Protein AF-A0A933KB23-F1 (afdb_monomer_lite)

Foldseek 3Di:
DVVVVVVVLVVVLVVLVVVLVVVVVCVVVVPDPDPPPQPPVQPLSVVLVVLVVQLVVLNVLLVVQCVVPSSPPVSNVVSVVSNVVSVVSNVVSVVVSLQSLQQQAKQKAFEWEFDDDPPDDTDTATDFFKKKWKWADDDPPPPDDIGTPDIDTAHRRRMDIDTRDGQHKMWMWIDDPQWDIDIDIDGRVDHDDHYYHYTFGFAKEKEFEFEFPDDDDDDPDDDPVVGPTATDWFWKKKKFADPPDPDPVDDDGDMDIDTADPRRMDMDTRHHDQWIWIWIDDPQWDIDIDIDGRNDSYHYDYHYTHGDDDDDPRQDPVNDDDPDPDPDDDDDDPPD

Sequence (336 aa):
MGTRIFGLVAVSVLLLVVAGSVLAQDAASFWGPYPSPVDDSNPWAGRLVDARQRLEASIRSYWRVYEANPWDYYALWGAYYEYVYAYRWYRWTLSEYLKANRARRAFTGRVMRRGPEIDLPPYERPVEGSTITLSTHVPPGQGRPVQLIGRRTTGADGRFACEGLAPDTYDYAVTWEGFAPINARISLAEPQPERTIYLEKMRVLEGVVKVPQMFGILPIDYTPDRYAPRPVANAKVTIGPSAVIAIYPPPQVWTKTVHTGPDGRFRFEAVPLTEVQLTVELPGYRQYAQIVRLERSVTVKDVVLTYDGPPIPIARPDGTAAPEVRPSAGLDDPFR

Structure (mmCIF, N/CA/C/O backbone):
data_AF-A0A933KB23-F1
#
_entry.id   AF-A0A933KB23-F1
#
loop_
_atom_site.group_PDB
_atom_site.id
_atom_site.type_symbol
_atom_site.label_atom_id
_atom_site.label_alt_id
_atom_site.label_comp_id
_atom_site.label_asym_id
_atom_site.label_entity_id
_atom_site.label_seq_id
_atom_site.pdbx_PDB_ins_code
_atom_site.Cartn_x
_atom_site.Cartn_y
_atom_site.Cartn_z
_atom_site.occupancy
_atom_site.B_iso_or_equiv
_atom_site.auth_seq_id
_atom_site.auth_comp_id
_atom_site.auth_asym_id
_atom_site.auth_atom_id
_atom_site.pdbx_PDB_model_num
ATOM 1 N N . MET A 1 1 ? 20.091 27.791 -69.390 1.00 51.88 1 MET A N 1
ATOM 2 C CA . MET A 1 1 ? 20.089 26.525 -68.614 1.00 51.88 1 MET A CA 1
ATOM 3 C C . MET A 1 1 ? 20.834 26.638 -67.275 1.00 51.88 1 MET A C 1
ATOM 5 O O . MET A 1 1 ? 20.355 26.064 -66.308 1.00 51.88 1 MET A O 1
ATOM 9 N N . GLY A 1 2 ? 21.918 27.425 -67.159 1.00 50.22 2 GLY A N 1
ATOM 10 C CA . GLY A 1 2 ? 22.703 27.553 -65.912 1.00 50.22 2 GLY A CA 1
ATOM 11 C C . GLY A 1 2 ? 21.999 28.197 -64.702 1.00 50.22 2 GLY A C 1
ATOM 12 O O . GLY A 1 2 ? 22.227 27.779 -63.574 1.00 50.22 2 GLY A O 1
ATOM 13 N N . THR A 1 3 ? 21.075 29.142 -64.900 1.00 52.22 3 THR A N 1
ATOM 14 C CA . THR A 1 3 ? 20.401 29.865 -63.798 1.00 52.22 3 THR A CA 1
ATOM 15 C C . THR A 1 3 ? 19.424 29.007 -62.987 1.00 52.22 3 THR A C 1
ATOM 17 O O . THR A 1 3 ? 19.226 29.256 -61.802 1.00 52.22 3 THR A O 1
ATOM 20 N N . ARG A 1 4 ? 18.835 27.962 -63.587 1.00 50.50 4 ARG A N 1
ATOM 21 C CA . ARG A 1 4 ? 17.928 27.039 -62.875 1.00 50.50 4 ARG A CA 1
ATOM 22 C C . ARG A 1 4 ? 18.673 26.030 -61.997 1.00 50.50 4 ARG A C 1
ATOM 24 O O . ARG A 1 4 ? 18.135 25.617 -60.978 1.00 50.50 4 ARG A O 1
ATOM 31 N N . ILE A 1 5 ? 19.906 25.672 -62.362 1.00 62.44 5 ILE A N 1
ATOM 32 C CA . ILE A 1 5 ? 20.740 24.739 -61.589 1.00 62.44 5 ILE A CA 1
ATOM 33 C C . ILE A 1 5 ? 21.269 25.432 -60.326 1.00 62.44 5 ILE A C 1
ATOM 35 O O . ILE A 1 5 ? 21.180 24.868 -59.240 1.00 62.44 5 ILE A O 1
ATOM 39 N N . PHE A 1 6 ? 21.707 26.692 -60.436 1.00 60.56 6 PHE A N 1
ATOM 40 C CA . PHE A 1 6 ? 22.147 27.484 -59.280 1.00 60.56 6 PHE A CA 1
ATOM 41 C C . PHE A 1 6 ? 21.043 27.689 -58.232 1.00 60.56 6 PHE A C 1
ATOM 43 O O . PHE A 1 6 ? 21.308 27.563 -57.039 1.00 60.56 6 PHE A O 1
ATOM 50 N N . GLY A 1 7 ? 19.798 27.936 -58.658 1.00 64.50 7 GLY A N 1
ATOM 51 C CA . GLY A 1 7 ? 18.667 28.077 -57.733 1.00 64.50 7 GLY A CA 1
ATOM 52 C C . GLY A 1 7 ? 18.363 26.795 -56.948 1.00 64.50 7 GLY A C 1
ATOM 53 O O . GLY A 1 7 ? 18.106 26.851 -55.750 1.00 64.50 7 GLY A O 1
ATOM 54 N N . LEU A 1 8 ? 18.453 25.630 -57.595 1.00 66.00 8 LEU A N 1
ATOM 55 C CA . LEU A 1 8 ? 18.202 24.328 -56.964 1.00 66.00 8 LEU A CA 1
ATOM 56 C C . LEU A 1 8 ? 19.290 23.947 -55.950 1.00 66.00 8 LEU A C 1
ATOM 58 O O . LEU A 1 8 ? 18.976 23.442 -54.870 1.00 66.00 8 LEU A O 1
ATOM 62 N N . VAL A 1 9 ? 20.555 24.239 -56.263 1.00 68.31 9 VAL A N 1
ATOM 63 C CA . VAL A 1 9 ? 21.679 24.021 -55.340 1.00 68.31 9 VAL A CA 1
ATOM 64 C C . VAL A 1 9 ? 21.572 24.958 -54.135 1.00 68.31 9 VAL A C 1
ATOM 66 O O . VAL A 1 9 ? 21.682 24.497 -53.003 1.00 68.31 9 VAL A O 1
ATOM 69 N N . ALA A 1 10 ? 21.262 26.240 -54.347 1.00 66.00 10 ALA A N 1
ATOM 70 C CA . ALA A 1 10 ? 21.110 27.210 -53.262 1.00 66.00 10 ALA A CA 1
ATOM 71 C C . ALA A 1 10 ? 19.964 26.851 -52.299 1.00 66.00 10 ALA A C 1
ATOM 73 O O . ALA A 1 10 ? 20.140 26.916 -51.085 1.00 66.00 10 ALA A O 1
ATOM 74 N N . VAL A 1 11 ? 18.814 26.407 -52.819 1.00 69.25 11 VAL A N 1
ATOM 75 C CA . VAL A 1 11 ? 17.685 25.947 -51.990 1.00 69.25 11 VAL A CA 1
ATOM 76 C C . VAL A 1 11 ? 18.040 24.671 -51.222 1.00 69.25 11 VAL A 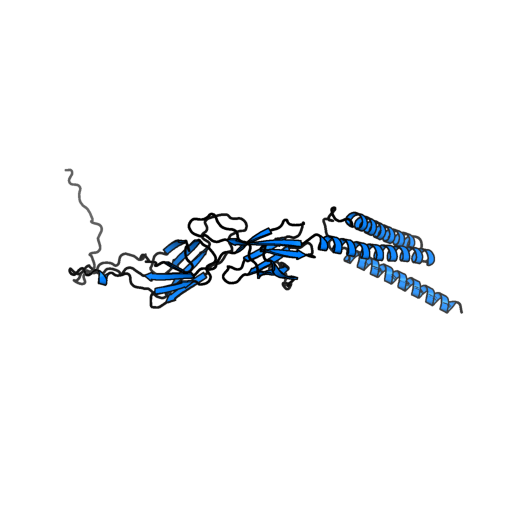C 1
ATOM 78 O O . VAL A 1 11 ? 17.678 24.540 -50.056 1.00 69.25 11 VAL A O 1
ATOM 81 N N . SER A 1 12 ? 18.792 23.752 -51.833 1.00 69.25 12 SER A N 1
ATOM 82 C CA . SER A 1 12 ? 19.225 22.511 -51.174 1.00 69.25 12 SER A CA 1
ATOM 83 C C . SER A 1 12 ? 20.219 22.776 -50.041 1.00 69.25 12 SER A C 1
ATOM 85 O O . SER A 1 12 ? 20.099 22.186 -48.969 1.00 69.25 12 SER A O 1
ATOM 87 N N . VAL A 1 13 ? 21.165 23.697 -50.248 1.00 66.19 13 VAL A N 1
ATOM 88 C CA . VAL A 1 13 ? 22.106 24.143 -49.209 1.00 66.19 13 VAL A CA 1
ATOM 89 C C . VAL A 1 13 ? 21.356 24.858 -48.088 1.00 66.19 13 VAL A C 1
ATOM 91 O O . VAL A 1 13 ? 21.568 24.542 -46.923 1.00 66.19 13 VAL A O 1
ATOM 94 N N . LEU A 1 14 ? 20.411 25.747 -48.411 1.00 70.00 14 LEU A N 1
ATOM 95 C CA . LEU A 1 14 ? 19.598 26.433 -47.405 1.00 70.00 14 LEU A CA 1
ATOM 96 C C . LEU A 1 14 ? 18.771 25.446 -46.565 1.00 70.00 14 LEU A C 1
ATOM 98 O O . LEU A 1 14 ? 18.727 25.573 -45.346 1.00 70.00 14 LEU A O 1
ATOM 102 N N . LEU A 1 15 ? 18.164 24.434 -47.191 1.00 71.00 15 LEU A N 1
ATOM 103 C CA . LEU A 1 15 ? 17.427 23.382 -46.484 1.00 71.00 15 LEU A CA 1
ATOM 104 C C . LEU A 1 15 ? 18.336 22.544 -45.578 1.00 71.00 15 LEU A C 1
ATOM 106 O O . LEU A 1 15 ? 17.922 22.201 -44.475 1.00 71.00 15 LEU A O 1
ATOM 110 N N . LEU A 1 16 ? 19.571 22.256 -45.999 1.00 65.56 16 LEU A N 1
ATOM 111 C CA . LEU A 1 16 ? 20.573 21.576 -45.170 1.00 65.56 16 LEU A CA 1
ATOM 112 C C . LEU A 1 16 ? 21.005 22.430 -43.974 1.00 65.56 16 LEU A C 1
ATOM 114 O O . LEU A 1 16 ? 21.099 21.914 -42.863 1.00 65.56 16 LEU A O 1
ATOM 118 N N . VAL A 1 17 ? 21.206 23.734 -44.171 1.00 67.50 17 VAL A N 1
ATOM 119 C CA . VAL A 1 17 ? 21.557 24.670 -43.092 1.00 67.50 17 VAL A CA 1
ATOM 120 C C . VAL A 1 17 ? 20.410 24.808 -42.096 1.00 67.50 17 VAL A C 1
ATOM 122 O O . VAL A 1 17 ? 20.635 24.725 -40.889 1.00 67.50 17 VAL A O 1
ATOM 125 N N . VAL A 1 18 ? 19.173 24.956 -42.574 1.00 68.44 18 VAL A N 1
ATOM 126 C CA . VAL A 1 18 ? 17.984 25.023 -41.713 1.00 68.44 18 VAL A CA 1
ATOM 127 C C . VAL A 1 18 ? 17.784 23.698 -40.977 1.00 68.44 18 VAL A C 1
ATOM 129 O O . VAL A 1 18 ? 17.587 23.712 -39.765 1.00 68.44 18 VAL A O 1
ATOM 132 N N . ALA A 1 19 ? 17.920 22.554 -41.654 1.00 68.00 19 ALA A N 1
ATOM 133 C CA . ALA A 1 19 ? 17.841 21.242 -41.016 1.00 68.00 19 ALA A CA 1
ATOM 134 C C . ALA A 1 19 ? 18.933 21.061 -39.952 1.00 68.00 19 ALA A C 1
ATOM 136 O O . ALA A 1 19 ? 18.630 20.627 -38.846 1.00 68.00 19 ALA A O 1
ATOM 137 N N . GLY A 1 20 ? 20.178 21.448 -40.240 1.00 62.47 20 GLY A N 1
ATOM 138 C CA . GLY A 1 20 ? 21.278 21.411 -39.274 1.00 62.47 20 GLY A CA 1
ATOM 139 C C . GLY A 1 20 ? 21.046 22.330 -38.071 1.00 62.47 20 GLY A C 1
ATOM 140 O O . GLY A 1 20 ? 21.315 21.937 -36.939 1.00 62.47 20 GLY A O 1
ATOM 141 N N . SER A 1 21 ? 20.477 23.517 -38.294 1.00 62.16 21 SER A N 1
ATOM 142 C CA . SER A 1 21 ? 20.164 24.494 -37.240 1.00 62.16 21 SER A CA 1
ATOM 143 C C . SER A 1 21 ? 19.028 24.017 -36.331 1.00 62.16 21 SER A C 1
ATOM 145 O O . SER A 1 21 ? 19.134 24.114 -35.110 1.00 62.16 21 SER A O 1
ATOM 147 N N . VAL A 1 22 ? 17.970 23.447 -36.916 1.00 61.62 22 VAL A N 1
ATOM 148 C CA . VAL A 1 22 ? 16.851 22.843 -36.177 1.00 61.62 22 VAL A CA 1
ATOM 149 C C . VAL A 1 22 ? 17.332 21.625 -35.394 1.00 61.62 22 VAL A C 1
ATOM 151 O O . VAL A 1 22 ? 17.024 21.511 -34.216 1.00 61.62 22 VAL A O 1
ATOM 154 N N . LEU A 1 23 ? 18.171 20.771 -35.986 1.00 61.78 23 LEU A N 1
ATOM 155 C CA . LEU A 1 23 ? 18.762 19.617 -35.301 1.00 61.78 23 LEU A CA 1
ATOM 156 C C . LEU A 1 23 ? 19.721 20.018 -34.170 1.00 61.78 23 LEU A C 1
ATOM 158 O O . LEU A 1 23 ? 19.829 19.292 -33.185 1.00 61.78 23 LEU A O 1
ATOM 162 N N . ALA A 1 24 ? 20.405 21.160 -34.278 1.00 55.69 24 ALA A N 1
ATOM 163 C CA . ALA A 1 24 ? 21.278 21.683 -33.227 1.00 55.69 24 ALA A CA 1
ATOM 164 C C . ALA A 1 24 ? 20.492 22.317 -32.064 1.00 55.69 24 ALA A C 1
ATOM 166 O O . ALA A 1 24 ? 20.846 22.113 -30.902 1.00 55.69 24 ALA A O 1
ATOM 167 N N . GLN A 1 25 ? 19.410 23.046 -32.359 1.00 57.59 25 GLN A N 1
ATOM 168 C CA . GLN A 1 25 ? 18.489 23.567 -31.340 1.00 57.59 25 GLN A CA 1
ATOM 169 C C . GLN A 1 25 ? 17.700 22.441 -30.657 1.00 57.59 25 GLN A C 1
ATOM 171 O O . GLN A 1 25 ? 17.541 22.456 -29.431 1.00 57.59 25 GLN A O 1
ATOM 176 N N . ASP A 1 26 ? 17.293 21.423 -31.418 1.00 55.03 26 ASP A N 1
ATOM 177 C CA . ASP A 1 26 ? 16.753 20.187 -30.862 1.00 55.03 26 ASP A CA 1
ATOM 178 C C . ASP A 1 26 ? 17.813 19.503 -30.009 1.00 55.03 26 ASP A C 1
ATOM 180 O O . ASP A 1 26 ? 17.528 19.210 -28.865 1.00 55.03 26 ASP A O 1
ATOM 184 N N . ALA A 1 27 ? 19.061 19.335 -30.459 1.00 54.12 27 ALA A N 1
ATOM 185 C CA . ALA A 1 27 ? 20.102 18.717 -29.635 1.00 54.12 27 ALA A CA 1
ATOM 186 C C . ALA A 1 27 ? 20.277 19.426 -28.279 1.00 54.12 27 ALA A C 1
ATOM 188 O O . ALA A 1 27 ? 20.343 18.745 -27.262 1.00 54.12 27 ALA A O 1
ATOM 189 N N . ALA A 1 28 ? 20.280 20.765 -28.243 1.00 50.28 28 ALA A N 1
ATOM 190 C CA . ALA A 1 28 ? 20.390 21.554 -27.011 1.00 50.28 28 ALA A CA 1
ATOM 191 C C . ALA A 1 28 ? 19.205 21.358 -26.041 1.00 50.28 28 ALA A C 1
ATOM 193 O O . ALA A 1 28 ? 19.407 21.314 -24.828 1.00 50.28 28 ALA A O 1
ATOM 194 N N . SER A 1 29 ? 17.986 21.204 -26.563 1.00 52.66 29 SER A N 1
ATOM 195 C CA . SER A 1 29 ? 16.766 20.957 -25.777 1.00 52.66 29 SER A CA 1
ATOM 196 C C . SER A 1 29 ? 16.511 19.466 -25.486 1.00 52.66 29 SER A C 1
ATOM 198 O O . SER A 1 29 ? 15.831 19.127 -24.517 1.00 52.66 29 SER A O 1
ATOM 200 N N . PHE A 1 30 ? 17.109 18.568 -26.272 1.00 48.09 30 PHE A N 1
ATOM 201 C CA . PHE A 1 30 ? 17.036 17.109 -26.155 1.00 48.09 30 PHE A CA 1
ATOM 202 C C . PHE A 1 30 ? 17.965 16.557 -25.066 1.00 48.09 30 PHE A C 1
ATOM 204 O O . PHE A 1 30 ? 17.759 15.432 -24.609 1.00 48.09 30 PHE A O 1
ATOM 211 N N . TRP A 1 31 ? 18.921 17.355 -24.569 1.00 50.69 31 TRP A N 1
ATOM 212 C CA . TRP A 1 31 ? 19.626 17.110 -23.301 1.00 50.69 31 TRP A CA 1
ATOM 213 C C . TRP A 1 31 ? 18.710 17.311 -22.079 1.00 50.69 31 TRP A C 1
ATOM 215 O O . TRP A 1 31 ? 19.124 17.876 -21.065 1.00 50.69 31 TRP A O 1
ATOM 225 N N . GLY A 1 32 ? 17.464 16.828 -22.140 1.00 51.59 32 GLY A N 1
ATOM 226 C CA . GLY A 1 32 ? 16.682 16.579 -20.933 1.00 51.59 32 GLY A CA 1
ATOM 227 C C . GLY A 1 32 ? 17.524 15.765 -19.941 1.00 51.59 32 GLY A C 1
ATOM 228 O O . GLY A 1 32 ? 18.438 15.048 -20.369 1.00 51.59 32 GLY A O 1
ATOM 229 N N . PRO A 1 33 ? 17.276 15.901 -18.626 1.00 48.28 33 PRO A N 1
ATOM 230 C CA . PRO A 1 33 ? 18.146 15.339 -17.606 1.00 48.28 33 PRO A CA 1
ATOM 231 C C . PRO A 1 33 ? 18.406 13.867 -17.915 1.00 48.28 33 PRO A C 1
ATOM 233 O O . PRO A 1 33 ? 17.487 13.051 -17.997 1.00 48.28 33 PRO A O 1
ATOM 236 N N . TYR A 1 34 ? 19.683 13.577 -18.158 1.00 55.47 34 TYR A N 1
ATOM 237 C CA . TYR A 1 34 ? 20.225 12.240 -18.322 1.00 55.47 34 TYR A CA 1
ATOM 238 C C . TYR A 1 34 ? 19.620 11.332 -17.240 1.00 55.47 34 TYR A C 1
ATOM 240 O O . TYR A 1 34 ? 19.455 11.804 -16.109 1.00 55.47 34 TYR A O 1
ATOM 248 N N . PRO A 1 35 ? 19.320 10.048 -17.512 1.00 54.00 35 PRO A N 1
ATOM 249 C CA . PRO A 1 35 ? 19.158 9.081 -16.438 1.00 54.00 35 PRO A CA 1
ATOM 250 C C . PRO A 1 35 ? 20.527 8.946 -15.761 1.00 54.00 35 PRO A C 1
ATOM 252 O O . PRO A 1 35 ? 21.353 8.116 -16.124 1.00 54.00 35 PRO A O 1
ATOM 255 N N . SER A 1 36 ? 20.805 9.881 -14.863 1.00 47.31 36 SER A N 1
ATOM 256 C CA . SER A 1 36 ? 21.959 9.902 -13.995 1.00 47.31 36 SER A CA 1
ATOM 257 C C . SER A 1 36 ? 21.513 9.308 -12.664 1.00 47.31 36 SER A C 1
ATOM 259 O O . SER A 1 36 ? 20.516 9.789 -12.113 1.00 47.31 36 SER A O 1
ATOM 261 N N . PRO A 1 37 ? 22.218 8.295 -12.141 1.00 56.41 37 PRO A N 1
ATOM 262 C CA . PRO A 1 37 ? 23.393 7.639 -12.723 1.00 56.41 37 PRO A CA 1
ATOM 263 C C . PRO A 1 37 ? 23.048 6.581 -13.794 1.00 56.41 37 PRO A C 1
ATOM 265 O O . PRO A 1 37 ? 21.975 5.975 -13.772 1.00 56.41 37 PRO A O 1
ATOM 268 N N . VAL A 1 38 ? 23.985 6.344 -14.725 1.00 66.38 38 VAL A N 1
ATOM 269 C CA . VAL A 1 38 ? 23.957 5.156 -15.597 1.00 66.38 38 VAL A CA 1
ATOM 270 C C . VAL A 1 38 ? 24.189 3.938 -14.716 1.00 66.38 38 VAL A C 1
ATOM 272 O O . VAL A 1 38 ? 25.100 3.919 -13.897 1.00 66.38 38 VAL A O 1
ATOM 275 N N . ASP A 1 39 ? 23.329 2.941 -14.866 1.00 69.75 39 ASP A N 1
ATOM 276 C CA . ASP A 1 39 ? 23.424 1.689 -14.131 1.00 69.75 39 ASP A CA 1
ATOM 277 C C . ASP A 1 39 ? 24.533 0.840 -14.766 1.00 69.75 39 ASP A C 1
ATOM 279 O O . ASP A 1 39 ? 24.302 0.180 -15.782 1.00 69.75 39 ASP A O 1
ATOM 283 N N . ASP A 1 40 ? 25.741 0.883 -14.195 1.00 74.06 40 ASP A N 1
ATOM 284 C CA . ASP A 1 40 ? 26.924 0.166 -14.703 1.00 74.06 40 ASP A CA 1
ATOM 285 C C . ASP A 1 40 ? 26.732 -1.357 -14.743 1.00 74.06 40 ASP A C 1
ATOM 287 O O . ASP A 1 40 ? 27.435 -2.060 -15.470 1.00 74.06 40 ASP A O 1
ATOM 291 N N . SER A 1 41 ? 25.740 -1.889 -14.019 1.00 71.81 41 SER A N 1
ATOM 292 C CA . SER A 1 41 ? 25.388 -3.305 -14.111 1.00 71.81 41 SER A CA 1
ATOM 293 C C . SER A 1 41 ? 24.735 -3.655 -15.455 1.00 71.81 41 SER A C 1
ATOM 295 O O . SER A 1 41 ? 24.714 -4.830 -15.844 1.00 71.81 41 SER A O 1
ATOM 297 N N . ASN A 1 42 ? 24.165 -2.679 -16.174 1.00 73.94 42 ASN A N 1
ATOM 298 C CA . ASN A 1 42 ? 23.464 -2.892 -17.435 1.00 73.94 42 ASN A CA 1
ATOM 299 C C . ASN A 1 42 ? 24.457 -3.212 -18.571 1.00 73.94 42 ASN A C 1
ATOM 301 O O . ASN A 1 42 ? 25.343 -2.407 -18.853 1.00 73.94 42 ASN A O 1
ATOM 305 N N . PRO A 1 43 ? 24.291 -4.326 -19.313 1.00 81.38 43 PRO A N 1
ATOM 306 C CA . PRO A 1 43 ? 25.200 -4.712 -20.397 1.00 81.38 43 PRO A CA 1
ATOM 307 C C . PRO A 1 43 ? 25.242 -3.692 -21.546 1.00 81.38 43 PRO A C 1
ATOM 309 O O . PRO A 1 43 ? 26.158 -3.715 -22.368 1.00 81.38 43 PRO A O 1
ATOM 312 N N . TRP A 1 44 ? 24.262 -2.789 -21.615 1.00 84.69 44 TRP A N 1
ATOM 313 C CA . TRP A 1 44 ? 24.202 -1.698 -22.580 1.00 84.69 44 TRP A CA 1
ATOM 314 C C . TRP A 1 44 ? 24.812 -0.391 -22.073 1.00 84.69 44 TRP A C 1
ATOM 316 O O . TRP A 1 44 ? 24.956 0.519 -22.883 1.00 84.69 44 TRP A O 1
ATOM 326 N N . ALA A 1 45 ? 25.192 -0.276 -20.795 1.00 82.50 45 ALA A N 1
ATOM 327 C CA . ALA A 1 45 ? 25.750 0.952 -20.223 1.00 82.50 45 ALA A CA 1
ATOM 328 C C . ALA A 1 45 ? 26.972 1.442 -21.016 1.00 82.50 45 ALA A C 1
ATOM 330 O O . ALA A 1 45 ? 26.965 2.554 -21.543 1.00 82.50 45 ALA A O 1
ATOM 331 N N . GLY A 1 46 ? 27.967 0.571 -21.220 1.00 85.31 46 GLY A N 1
ATOM 332 C CA . GLY A 1 46 ? 29.157 0.902 -22.012 1.00 85.31 46 GLY A CA 1
ATOM 333 C C . GLY A 1 46 ? 28.839 1.242 -23.474 1.00 85.31 46 GLY A C 1
ATOM 334 O O . GLY A 1 46 ? 29.396 2.189 -24.025 1.00 85.31 46 GLY A O 1
ATOM 335 N N . ARG A 1 47 ? 27.884 0.532 -24.094 1.00 88.50 47 ARG A N 1
ATOM 336 C CA . ARG A 1 47 ? 27.444 0.818 -25.473 1.00 88.50 47 ARG A CA 1
ATOM 337 C C . ARG A 1 47 ? 26.727 2.159 -25.582 1.00 88.50 47 ARG A C 1
ATOM 339 O O . ARG A 1 47 ? 26.890 2.842 -26.584 1.00 88.50 47 ARG A O 1
ATOM 346 N N . LEU A 1 48 ? 25.943 2.539 -24.575 1.00 85.75 48 LEU A N 1
ATOM 347 C CA . LEU A 1 48 ? 25.251 3.824 -24.537 1.00 85.75 48 LEU A CA 1
ATOM 348 C C . LEU A 1 48 ? 26.250 4.979 -24.415 1.00 85.75 48 LEU A C 1
ATOM 350 O O . LEU A 1 48 ? 26.087 5.993 -25.094 1.00 85.75 48 LEU A O 1
ATOM 354 N N . VAL A 1 49 ? 27.300 4.804 -23.605 1.00 87.38 49 VAL A N 1
ATOM 355 C CA . VAL A 1 49 ? 28.403 5.768 -23.496 1.00 87.38 49 VAL A CA 1
ATOM 356 C C . VAL A 1 49 ? 29.160 5.893 -24.824 1.00 87.38 49 VAL A C 1
ATOM 358 O O . VAL A 1 49 ? 29.338 7.016 -25.290 1.00 87.38 49 VAL A O 1
ATOM 361 N N . ASP A 1 50 ? 29.527 4.785 -25.483 1.00 89.12 50 ASP A N 1
ATOM 362 C CA . ASP A 1 50 ? 30.172 4.816 -26.814 1.00 89.12 50 ASP A CA 1
ATOM 363 C C . ASP A 1 50 ? 29.257 5.482 -27.859 1.00 89.12 50 ASP A C 1
ATOM 365 O O . ASP A 1 50 ? 29.656 6.423 -28.543 1.00 89.12 50 ASP A O 1
ATOM 369 N N . ALA A 1 51 ? 27.982 5.088 -27.928 1.00 87.75 51 ALA A N 1
ATOM 370 C CA . ALA A 1 51 ? 27.016 5.677 -28.855 1.00 87.75 51 ALA A CA 1
ATOM 371 C C . ALA A 1 51 ? 26.849 7.186 -28.670 1.00 87.75 51 ALA A C 1
ATOM 373 O O . ALA A 1 51 ? 26.768 7.927 -29.653 1.00 87.75 51 ALA A O 1
ATOM 374 N N . ARG A 1 52 ? 26.866 7.652 -27.421 1.00 85.56 52 ARG A N 1
ATOM 375 C CA . ARG A 1 52 ? 26.875 9.077 -27.104 1.00 85.56 52 ARG A CA 1
ATOM 376 C C . ARG A 1 52 ? 28.160 9.752 -27.578 1.00 85.56 52 ARG A C 1
ATOM 378 O O . ARG A 1 52 ? 28.078 10.769 -28.258 1.00 85.56 52 ARG A O 1
ATOM 385 N N . GLN A 1 53 ? 29.326 9.200 -27.248 1.00 89.44 53 GLN A N 1
ATOM 386 C CA . GLN A 1 53 ? 30.614 9.772 -27.654 1.00 89.44 53 GLN A CA 1
ATOM 387 C C . GLN A 1 53 ? 30.730 9.875 -29.179 1.00 89.44 53 GLN A C 1
ATOM 389 O O . GLN A 1 53 ? 31.210 10.888 -29.690 1.00 89.44 53 GLN A O 1
ATOM 394 N N . ARG A 1 54 ? 30.225 8.881 -29.920 1.00 89.38 54 ARG A N 1
ATOM 395 C CA . ARG A 1 54 ? 30.170 8.924 -31.389 1.00 89.38 54 ARG A CA 1
ATOM 396 C C . ARG A 1 54 ? 29.210 9.978 -31.915 1.00 89.38 54 ARG A C 1
ATOM 398 O O . ARG A 1 54 ? 29.558 10.682 -32.860 1.00 89.38 54 ARG A O 1
ATOM 405 N N . LEU A 1 55 ? 28.037 10.127 -31.301 1.00 86.81 55 LEU A N 1
ATOM 406 C CA . LEU A 1 55 ? 27.113 11.202 -31.652 1.00 86.81 55 LEU A CA 1
ATOM 407 C C . LEU A 1 55 ? 27.762 12.574 -31.415 1.00 86.81 55 LEU A C 1
ATOM 409 O O . LEU A 1 55 ? 27.816 13.383 -32.336 1.00 86.81 55 LEU A O 1
ATOM 413 N N . GLU A 1 56 ? 28.354 12.812 -30.245 1.00 85.88 56 GLU A N 1
ATOM 414 C CA . GLU A 1 56 ? 29.075 14.057 -29.941 1.00 85.88 56 GLU A CA 1
ATOM 415 C C . GLU A 1 56 ? 30.260 14.306 -30.895 1.00 85.88 56 GLU A C 1
ATOM 417 O O . GLU A 1 56 ? 30.502 15.439 -31.321 1.00 85.88 56 GLU A O 1
ATOM 422 N N . ALA A 1 57 ? 31.008 13.262 -31.265 1.00 87.94 57 ALA A N 1
ATOM 423 C CA . ALA A 1 57 ? 32.092 13.355 -32.242 1.00 87.94 57 ALA A CA 1
ATOM 424 C C . ALA A 1 57 ? 31.580 13.716 -33.646 1.00 87.94 57 ALA A C 1
ATOM 426 O O . ALA A 1 57 ? 32.156 14.600 -34.280 1.00 87.94 57 ALA A O 1
ATOM 427 N N . SER A 1 58 ? 30.482 13.100 -34.100 1.00 87.12 58 SER A N 1
ATOM 428 C CA . SER A 1 58 ? 29.859 13.388 -35.401 1.00 87.12 58 SER A CA 1
ATOM 429 C C . SER A 1 58 ? 29.322 14.819 -35.483 1.00 87.12 58 SER A C 1
ATOM 431 O O . SER A 1 58 ? 29.571 15.506 -36.469 1.00 87.12 58 SER A O 1
ATOM 433 N N . ILE A 1 59 ? 28.697 15.323 -34.410 1.00 82.12 59 ILE A N 1
ATOM 434 C CA . ILE A 1 59 ? 28.227 16.715 -34.319 1.00 82.12 59 ILE A CA 1
ATOM 435 C C . ILE A 1 59 ? 29.411 17.682 -34.441 1.00 82.12 59 ILE A C 1
ATOM 437 O O . ILE A 1 59 ? 29.369 18.622 -35.232 1.00 82.12 59 ILE A O 1
ATOM 441 N N . ARG A 1 60 ? 30.504 17.435 -33.704 1.00 86.50 60 ARG A N 1
ATOM 442 C CA . ARG A 1 60 ? 31.733 18.245 -33.802 1.00 86.50 60 ARG A CA 1
ATOM 443 C C . ARG A 1 60 ? 32.423 18.129 -35.161 1.00 86.50 60 ARG A C 1
ATOM 445 O O . ARG A 1 60 ? 33.101 19.064 -35.575 1.00 86.50 60 ARG A O 1
ATOM 452 N N . SER A 1 61 ? 32.328 16.979 -35.824 1.00 86.94 61 SER A N 1
ATOM 453 C CA . SER A 1 61 ? 32.842 16.781 -37.185 1.00 86.94 61 SER A CA 1
ATOM 454 C C . SER A 1 61 ? 32.054 17.632 -38.182 1.00 86.94 61 SER A C 1
ATOM 456 O O . SER A 1 61 ? 32.641 18.437 -38.899 1.00 86.94 61 SER A O 1
ATOM 458 N N . TYR A 1 62 ? 30.722 17.547 -38.131 1.00 84.12 62 TYR A N 1
ATOM 459 C CA . TYR A 1 62 ? 29.813 18.334 -38.960 1.00 84.12 62 TYR A CA 1
ATOM 460 C C . TYR A 1 62 ? 30.057 19.840 -38.829 1.00 84.12 62 TYR A C 1
ATOM 462 O O . TYR A 1 62 ? 30.248 20.517 -39.838 1.00 84.12 62 TYR A O 1
ATOM 470 N N . TRP A 1 63 ? 30.139 20.356 -37.598 1.00 83.56 63 TRP A N 1
ATOM 471 C CA . TRP A 1 63 ? 30.407 21.778 -37.373 1.00 83.56 63 TRP A CA 1
ATOM 472 C C . TRP A 1 63 ? 31.771 22.221 -37.897 1.00 83.56 63 TRP A C 1
ATOM 474 O O . TRP A 1 63 ? 31.852 23.267 -38.528 1.00 83.56 63 TRP A O 1
ATOM 484 N N . ARG A 1 64 ? 32.825 21.410 -37.733 1.00 89.44 64 ARG A N 1
ATOM 485 C CA . ARG A 1 64 ? 34.148 21.735 -38.291 1.00 89.44 64 ARG A CA 1
ATOM 486 C C . ARG A 1 64 ? 34.135 21.822 -39.814 1.00 89.44 64 ARG A C 1
ATOM 488 O O . ARG A 1 64 ? 34.764 22.716 -40.367 1.00 89.44 64 ARG A O 1
ATOM 495 N N . VAL A 1 65 ? 33.429 20.915 -40.490 1.00 86.69 65 VAL A N 1
ATOM 496 C CA . VAL A 1 65 ? 33.278 20.968 -41.954 1.00 86.69 65 VAL A CA 1
ATOM 497 C C . VAL A 1 65 ? 32.504 22.219 -42.368 1.00 86.69 65 VAL A C 1
ATOM 499 O O . VAL A 1 65 ? 32.921 22.924 -43.284 1.00 86.69 65 VAL A O 1
ATOM 502 N N . TYR A 1 66 ? 31.423 22.528 -41.651 1.00 81.88 66 TYR A N 1
ATOM 503 C CA . TYR A 1 66 ? 30.609 23.713 -41.896 1.00 81.88 66 TYR A CA 1
ATOM 504 C C . TYR A 1 66 ? 31.378 25.025 -41.705 1.00 81.88 66 TYR A C 1
ATOM 506 O O . TYR A 1 66 ? 31.286 25.913 -42.547 1.00 81.88 66 TYR A O 1
ATOM 514 N N . GLU A 1 67 ? 32.165 25.138 -40.636 1.00 87.88 67 GLU A N 1
ATOM 515 C CA . GLU A 1 67 ? 32.998 26.312 -40.360 1.00 87.88 67 GLU A CA 1
ATOM 516 C C . GLU A 1 67 ? 34.150 26.454 -41.360 1.00 87.88 67 GLU A C 1
ATOM 518 O O . GLU A 1 67 ? 34.469 27.568 -41.772 1.00 87.88 67 GLU A O 1
ATOM 523 N N . ALA A 1 68 ? 34.767 25.339 -41.769 1.00 92.75 68 ALA A N 1
ATOM 524 C CA . ALA A 1 68 ? 35.882 25.354 -42.710 1.00 92.75 68 ALA A CA 1
ATOM 525 C C . ALA A 1 68 ? 35.440 25.739 -44.127 1.00 92.75 68 ALA A C 1
ATOM 527 O O . ALA A 1 68 ? 36.120 26.522 -44.793 1.00 92.75 68 ALA A O 1
ATOM 528 N N . ASN A 1 69 ? 34.324 25.182 -44.605 1.00 90.38 69 ASN A N 1
ATOM 529 C CA . ASN A 1 69 ? 33.772 25.525 -45.908 1.00 90.38 69 ASN A CA 1
ATOM 530 C C . ASN A 1 69 ? 32.263 25.217 -45.986 1.00 90.38 69 ASN A C 1
ATOM 532 O O . ASN A 1 69 ? 31.880 24.098 -46.339 1.00 90.38 69 ASN A O 1
ATOM 536 N N . PRO A 1 70 ? 31.385 26.211 -45.759 1.00 83.38 70 PRO A N 1
ATOM 537 C CA . PRO A 1 70 ? 29.937 25.999 -45.786 1.00 83.38 70 PRO A CA 1
ATOM 538 C C . PRO A 1 70 ? 29.389 25.717 -47.195 1.00 83.38 70 PRO A C 1
ATOM 540 O O . PRO A 1 70 ? 28.216 25.378 -47.346 1.00 83.38 70 PRO A O 1
ATOM 543 N N . TRP A 1 71 ? 30.216 25.859 -48.235 1.00 85.25 71 TRP A N 1
ATOM 544 C CA . TRP A 1 71 ? 29.834 25.632 -49.628 1.00 85.25 71 TRP A CA 1
ATOM 545 C C . TRP A 1 71 ? 30.316 24.286 -50.177 1.00 85.25 71 TRP A C 1
ATO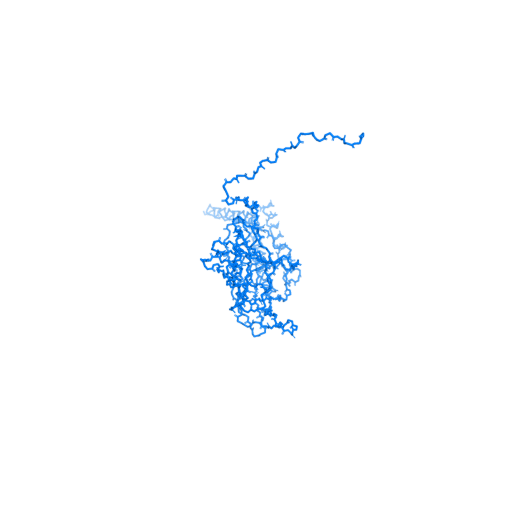M 547 O O . TRP A 1 71 ? 29.916 23.914 -51.282 1.00 85.25 71 TRP A O 1
ATOM 557 N N . ASP A 1 72 ? 31.139 23.537 -49.432 1.00 87.31 72 ASP A N 1
ATOM 558 C CA . ASP A 1 72 ? 31.527 22.180 -49.821 1.00 87.31 72 ASP A CA 1
ATOM 559 C C . ASP A 1 72 ? 30.375 21.212 -49.543 1.00 87.31 72 ASP A C 1
ATOM 561 O O . ASP A 1 72 ? 30.280 20.562 -48.498 1.00 87.31 72 ASP A O 1
ATOM 565 N N . TYR A 1 73 ? 29.463 21.153 -50.512 1.00 80.56 73 TYR A N 1
ATOM 566 C CA . TYR A 1 73 ? 28.270 20.325 -50.446 1.00 80.56 73 TYR A CA 1
ATOM 567 C C . TYR A 1 73 ? 28.601 18.862 -50.142 1.00 80.56 73 TYR A C 1
ATOM 569 O O . TYR A 1 73 ? 27.934 18.253 -49.312 1.00 80.56 73 TYR A O 1
ATOM 577 N N . TYR A 1 74 ? 29.632 18.295 -50.775 1.00 84.81 74 TYR A N 1
ATOM 578 C CA . TYR A 1 74 ? 29.964 16.882 -50.600 1.00 84.81 74 TYR A CA 1
ATOM 579 C C . TYR A 1 74 ? 30.522 16.601 -49.206 1.00 84.81 74 TYR A C 1
ATOM 581 O O . TYR A 1 74 ? 30.122 15.613 -48.585 1.00 84.81 74 TYR A O 1
ATOM 589 N N . ALA A 1 75 ? 31.381 17.481 -48.686 1.00 83.12 75 ALA A N 1
ATOM 590 C CA . ALA A 1 75 ? 31.898 17.345 -47.329 1.00 83.12 75 ALA A CA 1
ATOM 591 C C . ALA A 1 75 ? 30.781 17.490 -46.281 1.00 83.12 75 ALA A C 1
ATOM 593 O O . ALA A 1 75 ? 30.675 16.667 -45.368 1.00 83.12 75 ALA A O 1
ATOM 594 N N . LEU A 1 76 ? 29.904 18.489 -46.437 1.00 78.62 76 LEU A N 1
ATOM 595 C CA . LEU A 1 76 ? 28.760 18.701 -45.544 1.00 78.62 76 LEU A CA 1
ATOM 596 C C . LEU A 1 76 ? 27.784 17.529 -45.563 1.00 78.62 76 LEU A C 1
ATOM 598 O O . LEU A 1 76 ? 27.311 17.092 -44.515 1.00 78.62 76 LEU A O 1
ATOM 602 N N . TRP A 1 77 ? 27.493 17.005 -46.750 1.00 81.81 77 TRP A N 1
ATOM 603 C CA . TRP A 1 77 ? 26.581 15.883 -46.917 1.00 81.81 77 TRP A CA 1
ATOM 604 C C . TRP A 1 77 ? 27.158 14.598 -46.312 1.00 81.81 77 TRP A C 1
ATOM 606 O O . TRP A 1 77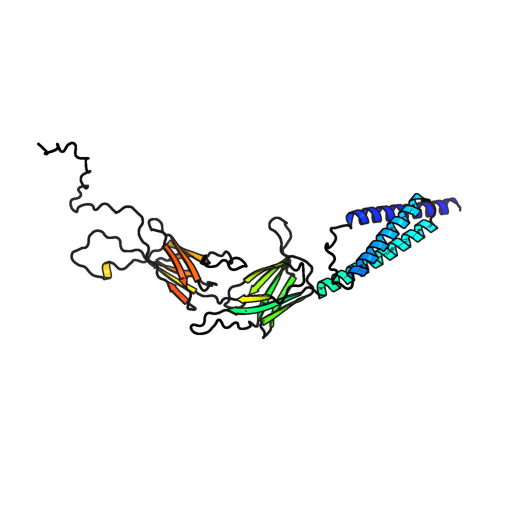 ? 26.446 13.877 -45.614 1.00 81.81 77 TRP A O 1
ATOM 616 N N . GLY A 1 78 ? 28.462 14.351 -46.484 1.00 86.38 78 GLY A N 1
ATOM 617 C CA . GLY A 1 78 ? 29.168 13.251 -45.820 1.00 86.38 78 GLY A CA 1
ATOM 618 C C . GLY A 1 78 ? 29.083 13.338 -44.294 1.00 86.38 78 GLY A C 1
ATOM 619 O O . GLY A 1 78 ? 28.643 12.387 -43.644 1.00 86.38 78 GLY A O 1
ATOM 620 N N . ALA A 1 79 ? 29.406 14.501 -43.721 1.00 81.12 79 ALA A N 1
ATOM 621 C CA . ALA A 1 79 ? 29.332 14.712 -42.276 1.00 81.12 79 ALA A CA 1
ATOM 622 C C . ALA A 1 79 ? 27.890 14.631 -41.735 1.00 81.12 79 ALA A C 1
ATOM 624 O O . ALA A 1 79 ? 27.658 14.131 -40.632 1.00 81.12 79 ALA A O 1
ATOM 625 N N . TYR A 1 80 ? 26.901 15.068 -42.522 1.00 79.94 80 TYR A N 1
ATOM 626 C CA . TYR A 1 80 ? 25.486 14.918 -42.184 1.00 79.94 80 TYR A CA 1
ATOM 627 C C . TYR A 1 80 ? 25.073 13.443 -42.096 1.00 79.94 80 TYR A C 1
ATOM 629 O O . TYR A 1 80 ? 24.380 13.056 -41.153 1.00 79.94 80 TYR A O 1
ATOM 637 N N . TYR A 1 81 ? 25.517 12.589 -43.024 1.00 85.69 81 TYR A N 1
ATOM 638 C CA . TYR A 1 81 ? 25.235 11.154 -42.932 1.00 85.69 81 TYR A CA 1
ATOM 639 C C . TYR A 1 81 ? 25.852 10.518 -41.698 1.00 85.69 81 TYR A C 1
ATOM 641 O O . TYR A 1 81 ? 25.161 9.762 -41.014 1.00 85.69 81 TYR A O 1
ATOM 649 N N . GLU A 1 82 ? 27.113 10.828 -41.389 1.00 84.50 82 GLU A N 1
ATOM 650 C CA . GLU A 1 82 ? 27.758 10.336 -40.168 1.00 84.50 82 GLU A CA 1
ATOM 651 C C . GLU A 1 82 ? 26.948 10.707 -38.923 1.00 84.50 82 GLU A C 1
ATOM 653 O O . GLU A 1 82 ? 26.690 9.848 -38.075 1.00 84.50 82 GLU A O 1
ATOM 658 N N . TYR A 1 83 ? 26.466 11.950 -38.857 1.00 79.62 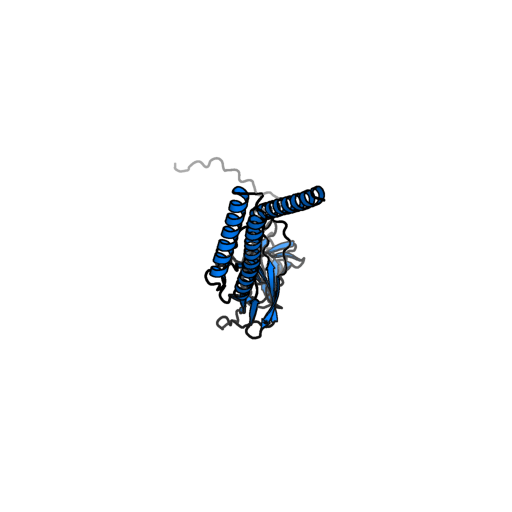83 TYR A N 1
ATOM 659 C CA . TYR A 1 83 ? 25.565 12.405 -37.802 1.00 79.62 83 TYR A CA 1
ATOM 660 C C . TYR A 1 83 ? 24.263 11.590 -37.748 1.00 79.62 83 TYR A C 1
ATOM 662 O O . TYR A 1 83 ? 23.898 11.077 -36.687 1.00 79.62 83 TYR A O 1
ATOM 670 N N . VAL A 1 84 ? 23.563 11.415 -38.876 1.00 82.88 84 VAL A N 1
ATOM 671 C CA . VAL A 1 84 ? 22.292 10.668 -38.924 1.00 82.88 84 VAL A CA 1
ATOM 672 C C . VAL A 1 84 ? 22.485 9.210 -38.496 1.00 82.88 84 VAL A C 1
ATOM 674 O O . VAL A 1 84 ? 21.659 8.669 -37.752 1.00 82.88 84 VAL A O 1
ATOM 677 N N . TYR A 1 85 ? 23.573 8.568 -38.930 1.00 87.31 85 TYR A N 1
ATOM 678 C CA . TYR A 1 85 ? 23.911 7.206 -38.519 1.00 87.31 85 TYR A CA 1
ATOM 679 C C . TYR A 1 85 ? 24.210 7.127 -37.021 1.00 87.31 85 TYR A C 1
ATOM 681 O O . TYR A 1 85 ? 23.640 6.272 -36.337 1.00 87.31 85 TYR A O 1
ATOM 689 N N . ALA A 1 86 ? 25.031 8.040 -36.493 1.00 81.38 86 ALA A N 1
ATOM 690 C CA . ALA A 1 86 ? 25.337 8.097 -35.068 1.00 81.38 86 ALA A CA 1
ATOM 691 C C . ALA A 1 86 ? 24.073 8.333 -34.224 1.00 81.38 86 ALA A C 1
ATOM 693 O O . ALA A 1 86 ? 23.871 7.666 -33.210 1.00 81.38 86 ALA A O 1
ATOM 694 N N . TYR A 1 87 ? 23.168 9.204 -34.677 1.00 80.38 87 TYR A N 1
ATOM 695 C CA . TYR A 1 87 ? 21.906 9.489 -33.993 1.00 80.38 87 TYR A CA 1
ATOM 696 C C . TYR A 1 87 ? 20.966 8.278 -33.965 1.00 80.38 87 TYR A C 1
ATOM 698 O O . TYR A 1 87 ? 20.430 7.923 -32.910 1.00 80.38 87 TYR A O 1
ATOM 706 N N . ARG A 1 88 ? 20.777 7.601 -35.107 1.00 87.19 88 ARG A N 1
ATOM 707 C CA . ARG A 1 88 ? 19.964 6.374 -35.174 1.00 87.19 88 ARG A CA 1
ATOM 708 C C . ARG A 1 88 ? 20.527 5.286 -34.268 1.00 87.19 88 ARG A C 1
ATOM 710 O O . ARG A 1 88 ? 19.764 4.634 -33.553 1.00 87.19 88 ARG A O 1
ATOM 717 N N . TRP A 1 89 ? 21.847 5.122 -34.269 1.00 86.94 89 TRP A N 1
ATOM 718 C CA . TRP A 1 89 ? 22.518 4.145 -33.424 1.00 86.94 89 TRP A CA 1
ATOM 719 C C . TRP A 1 89 ? 22.385 4.473 -31.932 1.00 86.94 89 TRP A C 1
ATOM 721 O O . TRP A 1 89 ? 22.051 3.589 -31.140 1.00 86.94 89 TRP A O 1
ATOM 731 N N . TYR A 1 90 ? 22.538 5.744 -31.550 1.00 84.44 90 TYR A N 1
ATOM 732 C CA . TYR A 1 90 ? 22.285 6.218 -30.189 1.00 84.44 90 TYR A CA 1
ATOM 733 C C . TYR A 1 90 ? 20.848 5.937 -29.742 1.00 84.44 90 TYR A C 1
ATOM 735 O O . TYR A 1 90 ? 20.643 5.333 -28.690 1.00 84.44 90 TYR A O 1
ATOM 743 N N . ARG A 1 91 ? 19.842 6.289 -30.554 1.00 84.62 91 ARG A N 1
ATOM 744 C CA . ARG A 1 91 ? 18.428 6.039 -30.222 1.00 84.62 91 ARG A CA 1
ATOM 745 C C . ARG A 1 91 ? 18.115 4.562 -30.031 1.00 84.62 91 ARG A C 1
ATOM 747 O O . ARG A 1 91 ? 17.377 4.210 -29.111 1.00 84.62 91 ARG A O 1
ATOM 754 N N . TRP A 1 92 ? 18.648 3.712 -30.901 1.00 88.75 92 TRP A N 1
ATOM 755 C CA . TRP A 1 92 ? 18.486 2.270 -30.776 1.00 88.75 92 TRP A CA 1
ATOM 756 C C . TRP A 1 92 ? 19.134 1.755 -29.485 1.00 88.75 92 TRP A C 1
ATOM 758 O O . TRP A 1 92 ? 18.475 1.087 -28.692 1.00 88.75 92 TRP A O 1
ATOM 768 N N . THR A 1 93 ? 20.374 2.162 -29.211 1.00 86.75 93 THR A N 1
ATOM 769 C CA . THR A 1 93 ? 21.118 1.758 -28.008 1.00 86.75 93 THR A CA 1
ATOM 770 C C . THR A 1 93 ? 20.435 2.230 -26.723 1.00 86.75 93 THR A C 1
ATOM 772 O O . THR A 1 93 ? 20.321 1.464 -25.769 1.00 86.75 93 THR A O 1
ATOM 775 N N . LEU A 1 94 ? 19.912 3.459 -26.704 1.00 84.00 94 LEU A N 1
ATOM 776 C CA . LEU A 1 94 ? 19.117 3.987 -25.596 1.00 84.00 94 LEU A CA 1
ATOM 777 C C . LEU A 1 94 ? 17.843 3.162 -25.380 1.00 84.00 94 LEU A C 1
ATOM 779 O O . LEU A 1 94 ? 17.490 2.861 -24.242 1.00 84.00 94 LEU A O 1
ATOM 783 N N . SER A 1 95 ? 17.163 2.759 -26.458 1.00 80.44 95 SER A N 1
ATOM 784 C CA . SER A 1 95 ? 15.985 1.894 -26.360 1.00 80.44 95 SER A CA 1
ATOM 785 C C . SER A 1 95 ? 16.325 0.542 -25.730 1.00 80.44 95 SER A C 1
ATOM 787 O O . SER A 1 95 ? 15.627 0.118 -24.810 1.00 80.44 95 SER A O 1
ATOM 789 N N . GLU A 1 96 ? 17.406 -0.106 -26.165 1.00 85.81 96 GLU A N 1
ATOM 790 C CA . GLU A 1 96 ? 17.839 -1.396 -25.615 1.00 85.81 96 GLU A CA 1
ATOM 791 C C . GLU A 1 96 ? 18.321 -1.281 -24.162 1.00 85.81 96 GLU A C 1
ATOM 793 O O . GLU A 1 96 ? 17.947 -2.102 -23.324 1.00 85.81 96 GLU A O 1
ATOM 798 N N . TYR A 1 97 ? 19.049 -0.212 -23.821 1.00 81.62 97 TYR A N 1
ATOM 799 C CA . TYR A 1 97 ? 19.419 0.103 -22.439 1.00 81.62 97 TYR A CA 1
ATOM 800 C C . TYR A 1 97 ? 18.184 0.228 -21.539 1.00 81.62 97 TYR A C 1
ATOM 802 O O . TYR A 1 97 ? 18.125 -0.392 -20.474 1.00 81.62 97 TYR A O 1
ATOM 810 N N . LEU A 1 98 ? 17.163 0.970 -21.982 1.00 78.12 98 LEU A N 1
ATOM 811 C CA . LEU A 1 98 ? 15.918 1.141 -21.233 1.00 78.12 98 LEU A CA 1
ATOM 812 C C . LEU A 1 98 ? 15.120 -0.163 -21.120 1.00 78.12 98 LEU A C 1
ATOM 814 O O . LEU A 1 98 ? 14.578 -0.441 -20.050 1.00 78.12 98 LEU A O 1
ATOM 818 N N . LYS A 1 99 ? 15.063 -0.984 -22.177 1.00 77.31 99 LYS A N 1
ATOM 819 C CA . LYS A 1 99 ? 14.438 -2.317 -22.127 1.00 77.31 99 LYS A CA 1
ATOM 820 C C . LYS A 1 99 ? 15.142 -3.219 -21.115 1.00 77.31 99 LYS A C 1
ATOM 822 O O . LYS A 1 99 ? 14.474 -3.820 -20.279 1.00 77.31 99 LYS A O 1
ATOM 827 N N . ALA A 1 100 ? 16.474 -3.266 -21.148 1.00 73.62 100 ALA A N 1
ATOM 828 C CA . ALA A 1 100 ? 17.273 -4.067 -20.226 1.00 73.62 100 ALA A CA 1
ATOM 829 C C . ALA A 1 100 ? 17.121 -3.601 -18.769 1.00 73.62 100 ALA A C 1
ATOM 831 O O . ALA A 1 100 ? 17.002 -4.434 -17.874 1.00 73.62 100 ALA A O 1
ATOM 832 N N . ASN A 1 101 ? 17.044 -2.289 -18.524 1.00 69.38 101 ASN A N 1
ATOM 833 C CA . ASN A 1 101 ? 16.790 -1.758 -17.182 1.00 69.38 101 ASN A CA 1
ATOM 834 C C . ASN A 1 101 ? 15.379 -2.073 -16.682 1.00 69.38 101 ASN A C 1
ATOM 836 O O . ASN A 1 101 ? 15.221 -2.476 -15.533 1.00 69.38 101 ASN A O 1
ATOM 840 N N . ARG A 1 102 ? 14.357 -1.946 -17.537 1.00 67.88 102 ARG A N 1
ATOM 841 C CA . ARG A 1 102 ? 12.981 -2.334 -17.186 1.00 67.88 102 ARG A CA 1
ATOM 842 C C . ARG A 1 102 ? 12.877 -3.824 -16.870 1.00 67.88 102 ARG A C 1
ATOM 844 O O . ARG A 1 102 ? 12.225 -4.190 -15.901 1.00 67.88 102 ARG A O 1
ATOM 851 N N . ALA A 1 103 ? 13.551 -4.675 -17.643 1.00 62.81 103 ALA A N 1
ATOM 852 C CA . ALA A 1 103 ? 13.566 -6.121 -17.414 1.00 62.81 103 ALA A CA 1
ATOM 853 C C . ALA A 1 103 ? 14.208 -6.517 -16.072 1.00 62.81 103 ALA A C 1
ATOM 855 O O . ALA A 1 103 ? 13.927 -7.587 -15.548 1.00 62.81 103 ALA A O 1
ATOM 856 N N . ARG A 1 104 ? 15.061 -5.659 -15.503 1.00 65.56 104 ARG A N 1
ATOM 857 C CA . ARG A 1 104 ? 15.772 -5.925 -14.244 1.00 65.56 104 ARG A CA 1
ATOM 858 C C . ARG A 1 104 ? 15.092 -5.352 -13.012 1.00 65.56 104 ARG A C 1
ATOM 860 O O . ARG A 1 104 ? 15.488 -5.675 -11.896 1.00 65.56 104 ARG A O 1
ATOM 867 N N . ARG A 1 105 ? 14.096 -4.487 -13.198 1.00 72.88 105 ARG A N 1
ATOM 868 C CA . ARG A 1 105 ? 13.434 -3.786 -12.100 1.00 72.88 105 ARG A CA 1
ATOM 869 C C . ARG A 1 105 ? 12.020 -4.305 -11.966 1.00 72.88 105 ARG A C 1
ATOM 871 O O . ARG A 1 105 ? 11.110 -3.946 -12.713 1.00 72.88 105 ARG A O 1
ATOM 878 N N . ALA A 1 106 ? 11.880 -5.188 -10.992 1.00 81.19 106 ALA A N 1
ATOM 879 C CA . ALA A 1 106 ? 10.611 -5.722 -10.571 1.00 81.19 106 ALA A CA 1
ATOM 880 C C . ALA A 1 106 ? 10.319 -5.249 -9.149 1.00 81.19 106 ALA A C 1
ATOM 882 O O . ALA A 1 106 ? 11.200 -5.249 -8.290 1.00 81.19 106 ALA A O 1
ATOM 883 N N . PHE A 1 107 ? 9.072 -4.870 -8.896 1.00 85.31 107 PHE A N 1
ATOM 884 C CA . PHE A 1 107 ? 8.560 -4.859 -7.538 1.00 85.31 107 PHE A CA 1
ATOM 885 C C . PHE A 1 107 ? 8.032 -6.258 -7.243 1.00 85.31 107 PHE A C 1
ATOM 887 O O . PHE A 1 107 ? 6.950 -6.637 -7.699 1.00 85.31 107 PHE A O 1
ATOM 894 N N . THR A 1 108 ? 8.838 -7.039 -6.534 1.00 89.06 108 THR A N 1
ATOM 895 C CA . THR A 1 108 ? 8.480 -8.377 -6.072 1.00 89.06 108 THR A CA 1
ATOM 896 C C . THR A 1 108 ? 8.253 -8.365 -4.573 1.00 89.06 108 THR A C 1
ATOM 898 O O . THR A 1 108 ? 8.837 -7.579 -3.818 1.00 89.06 108 THR A O 1
ATOM 901 N N . GLY A 1 109 ? 7.379 -9.248 -4.121 1.00 90.12 109 GLY A N 1
ATOM 902 C CA . GLY A 1 109 ? 7.119 -9.370 -2.705 1.00 90.12 109 GLY A CA 1
ATOM 903 C C . GLY A 1 109 ? 6.267 -10.566 -2.365 1.00 90.12 109 GLY A C 1
ATOM 904 O O . GLY A 1 109 ? 5.781 -11.284 -3.241 1.00 90.12 109 GLY A O 1
ATOM 905 N N . ARG A 1 110 ? 6.073 -10.732 -1.063 1.00 91.19 110 ARG A N 1
ATOM 906 C CA . ARG A 1 110 ? 5.221 -11.751 -0.473 1.00 91.19 110 ARG A CA 1
ATOM 907 C C . ARG A 1 110 ? 4.239 -11.105 0.484 1.00 91.19 110 ARG A C 1
ATOM 909 O O . ARG A 1 110 ? 4.636 -10.368 1.384 1.00 91.19 110 ARG A O 1
ATOM 916 N N . VAL A 1 111 ? 2.958 -11.390 0.302 1.00 89.56 111 VAL A N 1
ATOM 917 C CA . VAL A 1 111 ? 1.905 -10.967 1.219 1.00 89.56 111 VAL A CA 1
ATOM 918 C C . VAL A 1 111 ? 1.666 -12.080 2.225 1.00 89.56 111 VAL A C 1
ATOM 920 O O . VAL A 1 111 ? 1.348 -13.214 1.869 1.00 89.56 111 VAL A O 1
ATOM 923 N N . MET A 1 112 ? 1.825 -11.732 3.493 1.00 87.75 112 MET A N 1
ATOM 924 C CA . MET A 1 112 ? 1.632 -12.604 4.637 1.00 87.75 112 MET A CA 1
ATOM 925 C C . MET A 1 112 ? 0.492 -12.047 5.484 1.00 87.75 112 MET A C 1
ATOM 927 O O . MET A 1 112 ? 0.337 -10.834 5.613 1.00 87.75 112 MET A O 1
ATOM 931 N N . ARG A 1 113 ? -0.311 -12.914 6.094 1.00 84.75 113 ARG A N 1
ATOM 932 C CA . ARG A 1 113 ? -1.259 -12.496 7.132 1.00 84.75 113 ARG A CA 1
ATOM 933 C C . ARG A 1 113 ? -0.594 -12.624 8.489 1.00 84.75 113 ARG A C 1
ATOM 935 O O . ARG A 1 113 ? 0.051 -13.638 8.757 1.00 84.75 113 ARG A O 1
ATOM 942 N N . ARG A 1 114 ? -0.791 -11.617 9.338 1.00 74.50 114 ARG A N 1
ATOM 943 C CA . ARG A 1 114 ? -0.356 -11.625 10.734 1.00 74.50 114 ARG A CA 1
ATOM 944 C C . ARG A 1 114 ? -1.586 -11.663 11.632 1.00 74.50 114 ARG A C 1
ATOM 946 O O . ARG A 1 114 ? -2.495 -10.849 11.484 1.00 74.50 114 ARG A O 1
ATOM 953 N N . GLY A 1 115 ? -1.631 -12.623 12.548 1.00 61.41 115 GLY A N 1
ATOM 954 C CA . GLY A 1 115 ? -2.717 -12.753 13.513 1.00 61.41 115 GLY A CA 1
ATOM 955 C C . GLY A 1 115 ? -2.184 -13.202 14.872 1.00 61.41 115 GLY A C 1
ATOM 956 O O . GLY A 1 115 ? -1.355 -14.110 14.905 1.00 61.41 115 GLY A O 1
ATOM 957 N N . PRO A 1 116 ? -2.635 -12.597 15.985 1.00 54.44 116 PRO A N 1
ATOM 958 C CA . PRO A 1 116 ? -2.457 -13.188 17.298 1.00 54.44 116 PRO A CA 1
ATOM 959 C C . PRO A 1 116 ? -3.478 -14.321 17.425 1.00 54.44 116 PRO A C 1
ATOM 961 O O . PRO A 1 116 ? -4.674 -14.076 17.589 1.00 54.44 116 PRO A O 1
ATOM 964 N N . GLU A 1 117 ? -3.028 -15.560 17.289 1.00 49.44 117 GLU A N 1
ATOM 965 C CA . GLU A 1 117 ? -3.751 -16.693 17.856 1.00 49.44 117 GLU A CA 1
ATOM 966 C C . GLU A 1 117 ? -3.157 -16.905 19.238 1.00 49.44 117 GLU A C 1
ATOM 968 O O . GLU A 1 117 ? -1.940 -17.004 19.400 1.00 49.44 117 GLU A O 1
ATOM 973 N N . ILE A 1 118 ? -4.028 -16.789 20.237 1.00 47.41 118 ILE A N 1
ATOM 974 C CA . ILE A 1 118 ? -3.679 -16.947 21.642 1.00 47.41 118 ILE A CA 1
ATOM 975 C C . ILE A 1 118 ? -2.999 -18.323 21.749 1.00 47.41 118 ILE A C 1
ATOM 977 O O . ILE A 1 118 ? -3.559 -19.311 21.286 1.00 47.41 118 ILE A O 1
ATOM 981 N N . ASP A 1 119 ? -1.768 -18.337 22.267 1.00 41.88 119 ASP A N 1
ATOM 982 C CA . ASP A 1 119 ? -0.924 -19.517 22.536 1.00 41.88 119 ASP A CA 1
ATOM 983 C C . ASP A 1 119 ? -0.028 -20.075 21.410 1.00 41.88 119 ASP A C 1
ATOM 985 O O . ASP A 1 119 ? 0.613 -21.109 21.606 1.00 41.88 119 ASP A O 1
ATOM 989 N N . LEU A 1 120 ? 0.137 -19.382 20.275 1.00 44.91 120 LEU A N 1
ATOM 990 C CA . LEU A 1 120 ? 1.142 -19.752 19.261 1.00 44.91 120 LEU A CA 1
ATOM 991 C C . LEU A 1 120 ? 2.028 -18.559 18.856 1.00 44.91 120 LEU A C 1
ATOM 993 O O . LEU A 1 120 ? 1.556 -17.418 18.844 1.00 44.91 120 LEU A O 1
ATOM 997 N N . PRO A 1 121 ? 3.315 -18.779 18.497 1.00 50.75 121 PRO A N 1
ATOM 998 C CA . PRO A 1 121 ? 4.111 -17.742 17.844 1.00 50.75 121 PRO A CA 1
ATOM 999 C C . PRO A 1 121 ? 3.359 -17.238 16.603 1.00 50.75 121 PRO A C 1
ATOM 1001 O O . PRO A 1 121 ? 2.623 -18.019 15.992 1.00 50.75 121 PRO A O 1
ATOM 1004 N N . PRO A 1 122 ? 3.505 -15.954 16.224 1.00 57.06 122 PRO A N 1
ATOM 1005 C CA . PRO A 1 122 ? 2.764 -15.378 15.108 1.00 57.06 122 PRO A CA 1
ATOM 1006 C C . PRO A 1 122 ? 2.943 -16.262 13.873 1.00 57.06 122 PRO A C 1
ATOM 1008 O O . PRO A 1 122 ? 4.040 -16.351 13.324 1.00 57.06 122 PRO A O 1
ATOM 1011 N N . TYR A 1 123 ? 1.878 -16.949 13.452 1.00 63.66 123 TYR A N 1
ATOM 1012 C CA . TYR A 1 123 ? 1.939 -17.725 12.226 1.00 63.66 123 TYR A CA 1
ATOM 1013 C C . TYR A 1 123 ? 1.875 -16.734 11.071 1.00 63.66 123 TYR A C 1
ATOM 1015 O O . TYR A 1 123 ? 0.854 -16.106 10.790 1.00 63.66 123 TYR A O 1
ATOM 1023 N N . GLU A 1 124 ? 2.997 -16.572 10.395 1.00 78.75 124 GLU A N 1
ATOM 1024 C CA . GLU A 1 124 ? 3.027 -15.894 9.116 1.00 78.75 124 GLU A CA 1
ATOM 1025 C C . GLU A 1 124 ? 2.559 -16.912 8.082 1.00 78.75 124 GLU A C 1
ATOM 1027 O O . GLU A 1 124 ? 3.251 -17.884 7.778 1.00 78.75 124 GLU A O 1
ATOM 1032 N N . ARG A 1 125 ? 1.345 -16.726 7.561 1.00 86.94 125 ARG A N 1
ATOM 1033 C CA . ARG A 1 125 ? 0.842 -17.548 6.454 1.00 86.94 125 ARG A CA 1
ATOM 1034 C C . ARG A 1 125 ? 0.789 -16.723 5.176 1.00 86.94 125 ARG A C 1
ATOM 1036 O O . ARG A 1 125 ? 0.341 -15.575 5.245 1.00 86.94 125 ARG A O 1
ATOM 1043 N N . PRO A 1 126 ? 1.204 -17.290 4.033 1.00 91.88 126 PRO A N 1
ATOM 1044 C CA . PRO A 1 126 ? 1.035 -16.629 2.752 1.00 91.88 126 PRO A CA 1
ATOM 1045 C C . PRO A 1 126 ? -0.444 -16.360 2.480 1.00 91.88 126 PRO A C 1
ATOM 1047 O O . PRO A 1 126 ? -1.318 -17.129 2.892 1.00 91.88 126 PRO A O 1
ATOM 1050 N N . VAL A 1 127 ? -0.717 -15.241 1.817 1.00 92.00 127 VAL A N 1
ATOM 1051 C CA . VAL A 1 127 ? -2.072 -14.832 1.450 1.00 92.00 127 VAL A CA 1
ATOM 1052 C C . VAL A 1 127 ? -2.226 -14.934 -0.052 1.00 92.00 127 VAL A C 1
ATOM 1054 O O . VAL A 1 127 ? -1.696 -14.105 -0.787 1.00 92.00 127 VAL A O 1
ATOM 1057 N N . GLU A 1 128 ? -2.980 -15.925 -0.504 1.00 94.38 128 GLU A N 1
ATOM 1058 C CA . GLU A 1 128 ? -3.399 -16.059 -1.896 1.00 94.38 128 GLU A CA 1
ATOM 1059 C C . GLU A 1 128 ? -4.559 -15.109 -2.218 1.00 94.38 128 GLU A C 1
ATOM 1061 O O . GLU A 1 128 ? -5.406 -14.826 -1.367 1.00 94.38 128 GLU A O 1
ATOM 1066 N N . GLY A 1 129 ? -4.612 -14.600 -3.450 1.00 94.00 129 GLY A N 1
ATOM 1067 C CA . GLY A 1 129 ? -5.743 -13.790 -3.905 1.00 94.00 129 GLY A CA 1
ATOM 1068 C C . GLY A 1 129 ? -5.728 -12.329 -3.436 1.00 94.00 129 GLY A C 1
ATOM 1069 O O . GLY A 1 129 ? -6.672 -11.590 -3.718 1.00 94.00 129 GLY A O 1
ATOM 1070 N N . SER A 1 130 ? -4.678 -11.871 -2.748 1.00 93.88 130 SER A N 1
ATOM 1071 C CA . SER A 1 130 ? -4.521 -10.450 -2.406 1.00 93.88 130 SER A CA 1
ATOM 1072 C C . SER A 1 130 ? -4.329 -9.627 -3.671 1.00 93.88 130 SER A C 1
ATOM 1074 O O . SER A 1 130 ? -3.520 -9.979 -4.523 1.00 93.88 130 SER A O 1
ATOM 1076 N N . THR A 1 131 ? -5.038 -8.507 -3.785 1.00 94.69 131 THR A N 1
ATOM 1077 C CA . THR A 1 131 ? -4.854 -7.551 -4.879 1.00 94.69 131 THR A CA 1
ATOM 1078 C C . THR A 1 131 ? -3.751 -6.558 -4.521 1.00 94.69 131 THR A C 1
ATOM 1080 O O . THR A 1 131 ? -3.870 -5.844 -3.525 1.00 94.69 131 THR A O 1
ATOM 1083 N N . ILE A 1 132 ? -2.744 -6.440 -5.386 1.00 94.44 132 ILE A N 1
ATOM 1084 C CA . ILE A 1 132 ? -1.749 -5.366 -5.389 1.00 94.44 132 ILE A CA 1
ATOM 1085 C C . ILE A 1 132 ? -2.086 -4.396 -6.517 1.00 94.44 132 ILE A C 1
ATOM 1087 O O . ILE A 1 132 ? -2.154 -4.786 -7.683 1.00 94.44 132 ILE A O 1
ATOM 1091 N N . THR A 1 133 ? -2.242 -3.125 -6.180 1.00 91.94 133 THR A N 1
ATOM 1092 C CA . THR A 1 133 ? -2.401 -2.023 -7.130 1.00 91.94 133 THR A CA 1
ATOM 1093 C C . THR A 1 133 ? -1.156 -1.155 -7.063 1.00 91.94 133 THR A C 1
ATOM 1095 O O . THR A 1 133 ? -0.735 -0.791 -5.970 1.00 91.94 133 THR A O 1
ATOM 1098 N N . LEU A 1 134 ? -0.565 -0.826 -8.210 1.00 91.75 134 LEU A N 1
ATOM 1099 C CA . LEU A 1 134 ? 0.634 0.007 -8.304 1.00 91.75 134 LEU A CA 1
ATOM 1100 C C . LEU A 1 134 ? 0.341 1.252 -9.144 1.00 91.75 134 LEU A C 1
ATOM 1102 O O . LEU A 1 134 ? -0.167 1.135 -10.261 1.00 91.75 134 LEU A O 1
ATOM 1106 N N . SER A 1 135 ? 0.695 2.430 -8.639 1.00 89.62 135 SER A N 1
ATOM 1107 C CA . SER A 1 135 ? 0.500 3.717 -9.311 1.00 89.62 135 SER A CA 1
ATOM 1108 C C . SER A 1 135 ? 1.736 4.608 -9.230 1.00 89.62 135 SER A C 1
ATOM 1110 O O . SER A 1 135 ? 2.576 4.446 -8.345 1.00 89.62 135 SER A O 1
ATOM 1112 N N . THR A 1 136 ? 1.856 5.565 -10.152 1.00 87.25 136 THR A N 1
ATOM 1113 C CA . THR A 1 136 ? 2.906 6.589 -10.078 1.00 87.25 136 THR A CA 1
ATOM 1114 C C . THR A 1 136 ? 2.754 7.416 -8.808 1.00 87.25 136 THR A C 1
ATOM 1116 O O . THR A 1 136 ? 1.641 7.789 -8.432 1.00 87.25 136 THR A O 1
ATOM 1119 N N . HIS A 1 137 ? 3.874 7.714 -8.150 1.00 86.31 137 HIS A N 1
ATOM 1120 C CA . HIS A 1 137 ? 3.860 8.667 -7.054 1.00 86.31 137 HIS A CA 1
ATOM 1121 C C . HIS A 1 137 ? 3.817 10.094 -7.612 1.00 86.31 137 HIS A C 1
ATOM 1123 O O . HIS A 1 137 ? 4.670 10.481 -8.410 1.00 86.31 137 HIS A O 1
ATOM 1129 N N . VAL A 1 138 ? 2.840 10.892 -7.179 1.00 81.50 138 VAL A N 1
ATOM 1130 C CA . VAL A 1 138 ? 2.763 12.316 -7.524 1.00 81.50 138 VAL A CA 1
ATOM 1131 C C . VAL A 1 138 ? 2.908 13.144 -6.248 1.00 81.50 138 VAL A C 1
ATOM 1133 O O . VAL A 1 138 ? 2.024 13.090 -5.388 1.00 81.50 138 VAL A O 1
ATOM 1136 N N . PRO A 1 139 ? 3.989 13.930 -6.105 1.00 78.31 139 PRO A N 1
ATOM 1137 C CA . PRO A 1 139 ? 4.117 14.861 -4.996 1.00 78.31 139 PRO A CA 1
ATOM 1138 C C . PRO A 1 139 ? 2.969 15.884 -4.997 1.00 78.31 139 PRO A C 1
ATOM 1140 O O . PRO A 1 139 ? 2.572 16.366 -6.067 1.00 78.31 139 PRO A O 1
ATOM 1143 N N . PRO A 1 140 ? 2.440 16.253 -3.818 1.00 77.19 140 PRO A N 1
ATOM 1144 C CA . PRO A 1 140 ? 1.382 17.251 -3.726 1.00 77.19 140 PRO A CA 1
ATOM 1145 C C . PRO A 1 140 ? 1.822 18.568 -4.385 1.00 77.19 140 PRO A C 1
ATOM 1147 O O . PRO A 1 140 ? 2.955 19.012 -4.218 1.00 77.19 140 PRO A O 1
ATOM 1150 N N . GLY A 1 141 ? 0.921 19.183 -5.157 1.00 76.25 141 GLY A N 1
ATOM 1151 C CA . GLY A 1 141 ? 1.159 20.469 -5.825 1.00 76.25 141 GLY A CA 1
ATOM 1152 C C . GLY A 1 141 ? 1.744 20.403 -7.243 1.00 76.25 141 GLY A C 1
ATOM 1153 O O . GLY A 1 141 ? 1.838 21.443 -7.884 1.00 76.25 141 GLY A O 1
ATOM 1154 N N . GLN A 1 142 ? 2.085 19.223 -7.781 1.00 76.44 142 GLN A N 1
ATOM 1155 C CA . GLN A 1 142 ? 2.638 19.114 -9.147 1.00 76.44 142 GLN A CA 1
ATOM 1156 C C . GLN A 1 142 ? 1.594 19.016 -10.274 1.00 76.44 142 GLN A C 1
ATOM 1158 O O . GLN A 1 142 ? 1.970 18.995 -11.444 1.00 76.44 142 GLN A O 1
ATOM 1163 N N . GLY A 1 143 ? 0.296 18.914 -9.961 1.00 73.94 143 GLY A N 1
ATOM 1164 C CA . GLY A 1 143 ? -0.787 18.886 -10.959 1.00 73.94 143 GLY A CA 1
ATOM 1165 C C . GLY A 1 143 ? -0.759 17.706 -11.947 1.00 73.94 143 GLY A C 1
ATOM 1166 O O . GLY A 1 143 ? -1.565 17.669 -12.873 1.00 73.94 143 GLY A O 1
ATOM 1167 N N . ARG A 1 144 ? 0.151 16.738 -11.778 1.00 79.19 144 ARG A N 1
ATOM 1168 C CA . ARG A 1 144 ? 0.211 15.530 -12.608 1.00 79.19 144 ARG A CA 1
ATOM 1169 C C . ARG A 1 144 ? -0.879 14.543 -12.177 1.00 79.19 144 ARG A C 1
ATOM 1171 O O . ARG A 1 144 ? -1.082 14.361 -10.977 1.00 79.19 144 ARG A O 1
ATOM 1178 N N . PRO A 1 145 ? -1.573 13.881 -13.114 1.00 78.06 145 PRO A N 1
ATOM 1179 C CA . PRO A 1 145 ? -2.509 12.828 -12.752 1.00 78.06 145 PRO A CA 1
ATOM 1180 C C . PRO A 1 145 ? -1.751 11.608 -12.210 1.00 78.06 145 PRO A C 1
ATOM 1182 O O . PRO A 1 145 ? -0.717 11.213 -12.751 1.00 78.06 145 PRO A O 1
ATOM 1185 N N . VAL A 1 146 ? -2.288 10.994 -11.154 1.00 83.25 146 VAL A N 1
ATOM 1186 C CA . VAL A 1 146 ? -1.839 9.675 -10.687 1.00 83.25 146 VAL A CA 1
ATOM 1187 C C . VAL A 1 146 ? -2.173 8.653 -11.771 1.00 83.25 146 VAL A C 1
ATOM 1189 O O . VAL A 1 146 ? -3.326 8.536 -12.185 1.00 83.25 146 VAL A O 1
ATOM 1192 N N . GLN A 1 147 ? -1.171 7.913 -12.239 1.00 86.00 147 GLN A N 1
ATOM 1193 C CA . GLN A 1 147 ? -1.335 6.915 -13.289 1.00 86.00 147 GLN A CA 1
ATOM 1194 C C . GLN A 1 147 ? -1.299 5.514 -12.685 1.00 86.00 147 GLN A C 1
ATOM 1196 O O . GLN A 1 147 ? -0.337 5.140 -12.015 1.00 86.00 147 GLN A O 1
ATOM 1201 N N . LEU A 1 148 ? -2.332 4.716 -12.962 1.00 87.56 148 LEU A N 1
ATOM 1202 C CA . LEU A 1 148 ? -2.336 3.292 -12.644 1.00 87.56 148 LEU A CA 1
ATOM 1203 C C . LEU A 1 148 ? -1.345 2.570 -13.565 1.00 87.56 148 LEU A C 1
ATOM 1205 O O . LEU A 1 148 ? -1.526 2.545 -14.781 1.00 87.56 148 LEU A O 1
ATOM 1209 N N . ILE A 1 149 ? -0.311 1.972 -12.977 1.00 89.06 149 ILE A N 1
ATOM 1210 C CA . ILE A 1 149 ? 0.686 1.180 -13.703 1.00 89.06 149 ILE A CA 1
ATOM 1211 C C . ILE A 1 149 ? 0.172 -0.238 -13.923 1.00 89.06 149 ILE A C 1
ATOM 1213 O O . ILE A 1 149 ? 0.323 -0.806 -15.003 1.00 89.06 149 ILE A O 1
ATOM 1217 N N . GLY A 1 150 ? -0.454 -0.819 -12.901 1.00 88.00 150 GLY A N 1
ATOM 1218 C CA . GLY A 1 150 ? -1.007 -2.155 -13.022 1.00 88.00 150 GLY A CA 1
ATOM 1219 C C . GLY A 1 150 ? -1.652 -2.680 -11.752 1.00 88.00 150 GLY A C 1
ATOM 1220 O O . GLY A 1 150 ? -1.523 -2.116 -10.665 1.00 88.00 150 GLY A O 1
ATOM 1221 N N . ARG A 1 151 ? -2.339 -3.807 -11.929 1.00 92.12 151 ARG A N 1
ATOM 1222 C CA . ARG A 1 151 ? -2.939 -4.608 -10.867 1.00 92.12 151 ARG A CA 1
ATOM 1223 C C . ARG A 1 151 ? -2.401 -6.034 -10.950 1.00 92.12 151 ARG A C 1
ATOM 1225 O O . ARG A 1 151 ? -2.256 -6.573 -12.051 1.00 92.12 151 ARG A O 1
ATOM 1232 N N . ARG A 1 152 ? -2.085 -6.633 -9.807 1.00 94.50 152 ARG A N 1
ATOM 1233 C CA . ARG A 1 152 ? -1.635 -8.024 -9.675 1.00 94.50 152 ARG A CA 1
ATOM 1234 C C . ARG A 1 152 ? -2.382 -8.713 -8.547 1.00 94.50 152 ARG A C 1
ATOM 1236 O O . ARG A 1 152 ? -2.902 -8.051 -7.654 1.00 94.50 152 ARG A O 1
ATOM 1243 N N . THR A 1 153 ? -2.398 -10.035 -8.604 1.00 94.94 153 THR A N 1
ATOM 1244 C CA . THR A 1 153 ? -2.976 -10.889 -7.571 1.00 94.94 153 THR A CA 1
ATOM 1245 C C . THR A 1 153 ? -1.883 -11.810 -7.049 1.00 94.94 153 THR A C 1
ATOM 1247 O O . THR A 1 153 ? -1.065 -12.275 -7.843 1.00 94.94 153 THR A O 1
ATOM 1250 N N . THR A 1 154 ? -1.830 -12.045 -5.740 1.00 95.75 154 THR A N 1
ATOM 1251 C CA . THR A 1 154 ? -0.864 -12.985 -5.160 1.00 95.75 154 THR A CA 1
ATOM 1252 C C . THR A 1 154 ? -1.212 -14.436 -5.472 1.00 95.75 154 THR A C 1
ATOM 1254 O O . THR A 1 154 ? -2.388 -14.806 -5.495 1.00 95.75 154 THR A O 1
ATOM 1257 N N . GLY A 1 155 ? -0.180 -15.257 -5.675 1.00 94.25 155 GLY A N 1
ATOM 1258 C CA . GLY A 1 155 ? -0.314 -16.710 -5.810 1.00 94.25 155 GLY A CA 1
ATOM 1259 C C . GLY A 1 155 ? -0.467 -17.436 -4.468 1.00 94.25 155 GLY A C 1
ATOM 1260 O O . GLY A 1 155 ? -0.478 -16.812 -3.406 1.00 94.25 155 GLY A O 1
ATOM 1261 N N . ALA A 1 156 ? -0.542 -18.770 -4.517 1.00 92.44 156 ALA A N 1
ATOM 1262 C CA . ALA A 1 156 ? -0.709 -19.646 -3.349 1.00 92.44 156 ALA A CA 1
ATOM 1263 C C . ALA A 1 156 ? 0.407 -19.512 -2.292 1.00 92.44 156 ALA A C 1
ATOM 1265 O O . ALA A 1 156 ? 0.175 -19.691 -1.098 1.00 92.44 156 ALA A O 1
ATOM 1266 N N . ASP A 1 157 ? 1.622 -19.153 -2.711 1.00 91.44 157 ASP A N 1
ATOM 1267 C CA . ASP A 1 157 ? 2.756 -18.869 -1.824 1.00 91.44 157 ASP A CA 1
ATOM 1268 C C . ASP A 1 157 ? 2.793 -17.407 -1.337 1.00 91.44 157 ASP A C 1
ATOM 1270 O O . ASP A 1 157 ? 3.758 -16.975 -0.701 1.00 91.44 157 ASP A O 1
ATOM 1274 N N . GLY A 1 158 ? 1.736 -16.639 -1.619 1.00 93.38 158 GLY A N 1
ATOM 1275 C CA . GLY A 1 158 ? 1.592 -15.234 -1.259 1.00 93.38 158 GLY A CA 1
ATOM 1276 C C . GLY A 1 158 ? 2.434 -14.297 -2.117 1.00 93.38 158 GLY A C 1
ATOM 1277 O O . GLY A 1 158 ? 2.440 -13.093 -1.859 1.00 93.38 158 GLY A O 1
ATOM 1278 N N . ARG A 1 159 ? 3.162 -14.803 -3.120 1.00 94.44 159 ARG A N 1
ATOM 1279 C CA . ARG A 1 159 ? 4.062 -13.975 -3.920 1.00 94.44 159 ARG A CA 1
ATOM 1280 C C . ARG A 1 159 ? 3.350 -13.212 -5.022 1.00 94.44 159 ARG A C 1
ATOM 1282 O O . ARG A 1 159 ? 2.338 -13.651 -5.566 1.00 94.44 159 ARG A O 1
ATOM 1289 N N . PHE A 1 160 ? 3.935 -12.076 -5.378 1.00 93.81 160 PHE A N 1
ATOM 1290 C CA . PHE A 1 160 ? 3.581 -11.289 -6.551 1.00 93.81 160 PHE A CA 1
ATOM 1291 C C . PHE A 1 160 ? 4.839 -10.713 -7.212 1.00 93.81 160 PHE A C 1
ATOM 1293 O O . PHE A 1 160 ? 5.870 -10.520 -6.564 1.00 93.81 160 PHE A O 1
ATOM 1300 N N . ALA A 1 161 ? 4.726 -10.393 -8.501 1.00 91.00 161 ALA A N 1
ATOM 1301 C CA . ALA A 1 161 ? 5.756 -9.689 -9.253 1.00 91.00 161 ALA A CA 1
ATOM 1302 C C . ALA A 1 161 ? 5.131 -8.653 -10.200 1.00 91.00 161 ALA A C 1
ATOM 1304 O O . ALA A 1 161 ? 4.240 -8.952 -11.002 1.00 91.00 161 ALA A O 1
ATOM 1305 N N . CYS A 1 162 ? 5.618 -7.419 -10.104 1.00 88.62 162 CYS A N 1
ATOM 1306 C CA . CYS A 1 162 ? 5.357 -6.338 -11.045 1.00 88.62 162 CYS A CA 1
ATOM 1307 C C . CYS A 1 162 ? 6.662 -6.021 -11.781 1.00 88.62 162 CYS A C 1
ATOM 1309 O O . CYS A 1 162 ? 7.501 -5.296 -11.255 1.00 88.62 162 CYS A O 1
ATOM 1311 N N . GLU A 1 163 ? 6.844 -6.588 -12.969 1.00 86.44 163 GLU A N 1
ATOM 1312 C CA . GLU A 1 163 ? 8.055 -6.439 -13.784 1.00 86.44 163 GLU A CA 1
ATOM 1313 C C . GLU A 1 163 ? 7.951 -5.271 -14.774 1.00 86.44 163 GLU A C 1
ATOM 1315 O O . GLU A 1 163 ? 6.862 -4.759 -15.045 1.00 86.44 163 GLU A O 1
ATOM 1320 N N . GLY A 1 164 ? 9.084 -4.875 -15.361 1.00 80.75 164 GLY A N 1
ATOM 1321 C CA . GLY A 1 164 ? 9.104 -3.885 -16.437 1.00 80.75 164 GLY A CA 1
ATOM 1322 C C . GLY A 1 164 ? 8.995 -2.437 -15.959 1.00 80.75 164 GLY A C 1
ATOM 1323 O O . GLY A 1 164 ? 8.672 -1.557 -16.762 1.00 80.75 164 GLY A O 1
ATOM 1324 N N . LEU A 1 165 ? 9.232 -2.180 -14.671 1.00 85.25 165 LEU A N 1
ATOM 1325 C CA . LEU A 1 165 ? 9.036 -0.868 -14.062 1.00 85.25 165 LEU A CA 1
ATOM 1326 C C . LEU A 1 165 ? 10.209 0.065 -14.379 1.00 85.25 165 LEU A C 1
ATOM 1328 O O . LEU A 1 165 ? 11.367 -0.350 -14.456 1.00 85.25 165 LEU A O 1
ATOM 1332 N N . ALA A 1 166 ? 9.902 1.343 -14.602 1.00 81.69 166 ALA A N 1
ATOM 1333 C CA . ALA A 1 166 ? 10.929 2.359 -14.786 1.00 81.69 166 ALA A CA 1
ATOM 1334 C C . ALA A 1 166 ? 11.559 2.732 -13.426 1.00 81.69 166 ALA A C 1
ATOM 1336 O O . ALA A 1 166 ? 10.937 2.520 -12.385 1.00 81.69 166 ALA A O 1
ATOM 1337 N N . PRO A 1 167 ? 12.782 3.289 -13.409 1.00 81.44 167 PRO A N 1
ATOM 1338 C CA . PRO A 1 167 ? 13.357 3.888 -12.209 1.00 81.44 167 PRO A CA 1
ATOM 1339 C C . PRO A 1 167 ? 12.503 5.071 -11.746 1.00 81.44 167 PRO A C 1
ATOM 1341 O O . PRO A 1 167 ? 12.572 6.148 -12.330 1.00 81.44 167 PRO A O 1
ATOM 1344 N N . ASP A 1 168 ? 11.673 4.862 -10.731 1.00 86.25 168 ASP A N 1
ATOM 1345 C CA . ASP A 1 168 ? 10.853 5.919 -10.146 1.00 86.25 168 ASP A CA 1
ATOM 1346 C C . ASP A 1 168 ? 10.360 5.515 -8.752 1.00 86.25 168 ASP A C 1
ATOM 1348 O O . ASP A 1 168 ? 10.597 4.405 -8.261 1.00 86.25 168 ASP A O 1
ATOM 1352 N N . THR A 1 169 ? 9.658 6.439 -8.116 1.00 85.75 169 THR A N 1
ATOM 1353 C CA . THR A 1 169 ? 8.899 6.215 -6.902 1.00 85.75 169 THR A CA 1
ATOM 1354 C C . THR A 1 169 ? 7.453 5.875 -7.248 1.00 85.75 169 THR A C 1
ATOM 1356 O O . THR A 1 169 ? 6.791 6.566 -8.022 1.00 85.75 169 THR A O 1
ATOM 1359 N N . TYR A 1 170 ? 6.945 4.813 -6.635 1.00 88.62 170 TYR A N 1
ATOM 1360 C CA . TYR A 1 170 ? 5.594 4.318 -6.848 1.00 88.62 170 TYR A CA 1
ATOM 1361 C C . TYR A 1 170 ? 4.848 4.225 -5.525 1.00 88.62 170 TYR A C 1
ATOM 1363 O O . TYR A 1 170 ? 5.417 3.828 -4.504 1.00 88.62 170 TYR A O 1
ATOM 1371 N N . ASP A 1 171 ? 3.562 4.546 -5.563 1.00 89.88 171 ASP A N 1
ATOM 1372 C CA . ASP A 1 171 ? 2.638 4.231 -4.483 1.00 89.88 171 ASP A CA 1
ATOM 1373 C C . ASP A 1 171 ? 1.984 2.877 -4.796 1.00 89.88 171 ASP A C 1
ATOM 1375 O O . ASP A 1 171 ? 1.640 2.583 -5.944 1.00 89.88 171 ASP A O 1
ATOM 1379 N N . TYR A 1 172 ? 1.841 2.024 -3.786 1.00 90.81 172 TYR A N 1
ATOM 1380 C CA . TYR A 1 172 ? 1.171 0.739 -3.915 1.00 90.81 172 TYR A CA 1
ATOM 1381 C C . TYR A 1 172 ? 0.124 0.551 -2.824 1.00 90.81 172 TYR A C 1
ATOM 1383 O O . TYR A 1 172 ? 0.306 0.968 -1.676 1.00 90.81 172 TYR A O 1
ATOM 1391 N N . ALA A 1 173 ? -0.959 -0.121 -3.201 1.00 89.00 173 ALA A N 1
ATOM 1392 C CA . ALA A 1 173 ? -2.022 -0.536 -2.308 1.00 89.00 173 ALA A CA 1
ATOM 1393 C C . ALA A 1 173 ? -2.136 -2.062 -2.317 1.00 89.00 173 ALA A C 1
ATOM 1395 O O . ALA A 1 173 ? -2.217 -2.666 -3.387 1.00 89.00 173 ALA A O 1
ATOM 1396 N N . VAL A 1 174 ? -2.163 -2.685 -1.141 1.00 91.44 174 VAL A N 1
ATOM 1397 C CA . VAL A 1 174 ? -2.447 -4.116 -0.983 1.00 91.44 174 VAL A CA 1
ATOM 1398 C C . VAL A 1 174 ? -3.778 -4.271 -0.275 1.00 91.44 174 VAL A C 1
ATOM 1400 O O . VAL A 1 174 ? -3.992 -3.701 0.794 1.00 91.44 174 VAL A O 1
ATOM 1403 N N . THR A 1 175 ? -4.676 -5.038 -0.882 1.00 90.69 175 THR A N 1
ATOM 1404 C CA . THR A 1 175 ? -6.027 -5.271 -0.368 1.00 90.69 175 THR A CA 1
ATOM 1405 C C . THR A 1 175 ? -6.347 -6.755 -0.374 1.00 90.69 175 THR A C 1
ATOM 1407 O O . THR A 1 175 ? -6.012 -7.476 -1.316 1.00 90.69 175 THR A O 1
ATOM 1410 N N . TRP A 1 176 ? -7.006 -7.206 0.687 1.00 93.12 176 TRP A N 1
ATOM 1411 C CA . TRP A 1 176 ? -7.540 -8.553 0.798 1.00 93.12 176 TRP A CA 1
ATOM 1412 C C . TRP A 1 176 ? -8.789 -8.530 1.678 1.00 93.12 176 TRP A C 1
ATOM 1414 O O . TRP A 1 176 ? -8.890 -7.726 2.606 1.00 93.12 176 TRP A O 1
ATOM 1424 N N . GLU A 1 177 ? -9.764 -9.371 1.356 1.00 87.94 177 GLU A N 1
ATOM 1425 C CA . GLU A 1 177 ? -11.070 -9.346 2.010 1.00 87.94 177 GLU A CA 1
ATOM 1426 C C . GLU A 1 177 ? -10.957 -9.650 3.510 1.00 87.94 177 GLU A C 1
ATOM 1428 O O . GLU A 1 177 ? -10.339 -10.632 3.914 1.00 87.94 177 GLU A O 1
ATOM 1433 N N . GLY A 1 178 ? -11.555 -8.796 4.349 1.00 83.25 178 GLY A N 1
ATOM 1434 C CA . GLY A 1 178 ? -11.504 -8.930 5.810 1.00 83.25 178 GLY A CA 1
ATOM 1435 C C . GLY A 1 178 ? -10.204 -8.437 6.460 1.00 83.25 178 GLY A C 1
ATOM 1436 O O . GLY A 1 178 ? -10.046 -8.572 7.675 1.00 83.25 178 GLY A O 1
ATOM 1437 N N . PHE A 1 179 ? -9.289 -7.848 5.685 1.00 86.56 179 PHE A N 1
ATOM 1438 C CA . PHE A 1 179 ? -8.008 -7.325 6.160 1.00 86.56 179 PHE A CA 1
ATOM 1439 C C . PHE A 1 179 ? -7.856 -5.834 5.873 1.00 86.56 179 PHE A C 1
ATOM 1441 O O . PHE A 1 179 ? -8.466 -5.278 4.960 1.00 86.56 179 PHE A O 1
ATOM 1448 N N . ALA A 1 180 ? -7.044 -5.180 6.698 1.00 80.75 180 ALA A N 1
ATOM 1449 C CA . ALA A 1 180 ? -6.751 -3.767 6.581 1.00 80.75 180 ALA A CA 1
ATOM 1450 C C . ALA A 1 180 ? -5.975 -3.485 5.284 1.00 80.75 180 ALA A C 1
ATOM 1452 O O . ALA A 1 180 ? -4.976 -4.161 5.020 1.00 80.75 180 ALA A O 1
ATOM 1453 N N . PRO A 1 181 ? -6.390 -2.494 4.475 1.00 83.62 181 PRO A N 1
ATOM 1454 C CA . PRO A 1 181 ? -5.651 -2.134 3.279 1.00 83.62 181 PRO A CA 1
ATOM 1455 C C . PRO A 1 181 ? -4.325 -1.468 3.657 1.00 83.62 181 PRO A C 1
ATOM 1457 O O . PRO A 1 181 ? -4.281 -0.530 4.456 1.00 83.62 181 PRO A O 1
ATOM 1460 N N . ILE A 1 182 ? -3.239 -1.908 3.031 1.00 84.81 182 ILE A N 1
ATOM 1461 C CA . ILE A 1 182 ? -1.931 -1.266 3.177 1.00 84.81 182 ILE A CA 1
ATOM 1462 C C . ILE A 1 182 ? -1.737 -0.315 2.019 1.00 84.81 182 ILE A C 1
ATOM 1464 O O . ILE A 1 182 ? -1.809 -0.738 0.874 1.00 84.81 182 ILE A O 1
ATOM 1468 N N . ASN A 1 183 ? -1.434 0.942 2.328 1.00 84.56 183 ASN A N 1
ATOM 1469 C CA . ASN A 1 183 ? -1.001 1.935 1.355 1.00 84.56 183 ASN A CA 1
ATOM 1470 C C . ASN A 1 183 ? 0.406 2.365 1.736 1.00 84.56 183 ASN A C 1
ATOM 1472 O O . ASN A 1 183 ? 0.631 2.809 2.864 1.00 84.56 183 ASN A O 1
ATOM 1476 N N . ALA A 1 184 ? 1.349 2.207 0.821 1.00 86.38 184 ALA A N 1
ATOM 1477 C CA . ALA A 1 184 ? 2.743 2.513 1.074 1.00 86.38 184 ALA A CA 1
ATOM 1478 C C . ALA A 1 184 ? 3.448 2.910 -0.220 1.00 86.38 184 ALA A C 1
ATOM 1480 O O . ALA A 1 184 ? 2.884 2.869 -1.310 1.00 86.38 184 ALA A O 1
ATOM 1481 N N . ARG A 1 185 ? 4.705 3.314 -0.074 1.00 87.94 185 ARG A N 1
ATOM 1482 C CA . ARG A 1 185 ? 5.548 3.780 -1.166 1.00 87.94 185 ARG A CA 1
ATOM 1483 C C . ARG A 1 185 ? 6.758 2.877 -1.334 1.00 87.94 185 ARG A C 1
ATOM 1485 O O . ARG A 1 185 ? 7.237 2.254 -0.375 1.00 87.94 185 ARG A O 1
ATOM 1492 N N . ILE A 1 186 ? 7.255 2.811 -2.558 1.00 87.75 186 ILE A N 1
ATOM 1493 C CA . ILE A 1 186 ? 8.509 2.154 -2.896 1.00 87.75 186 ILE A CA 1
ATOM 1494 C C . ILE A 1 186 ? 9.296 3.005 -3.890 1.00 87.75 186 ILE A C 1
ATOM 1496 O O . ILE A 1 186 ? 8.724 3.568 -4.816 1.00 87.75 186 ILE A O 1
ATOM 1500 N N . SER A 1 187 ? 10.608 3.102 -3.684 1.00 88.19 187 SER A N 1
ATOM 1501 C CA . SER A 1 187 ? 11.536 3.680 -4.654 1.00 88.19 187 SER A CA 1
ATOM 1502 C C . SER A 1 187 ? 12.234 2.546 -5.393 1.00 88.19 187 SER A C 1
ATOM 1504 O O . SER A 1 187 ? 12.826 1.672 -4.762 1.00 88.19 187 SER A O 1
ATOM 1506 N N . LEU A 1 188 ? 12.154 2.550 -6.723 1.00 86.19 188 LEU A N 1
ATOM 1507 C CA . LEU A 1 188 ? 12.812 1.577 -7.600 1.00 86.19 188 LEU A CA 1
ATOM 1508 C C . LEU A 1 188 ? 14.058 2.176 -8.267 1.00 86.19 188 LEU A C 1
ATOM 1510 O O . LEU A 1 188 ? 14.391 1.841 -9.408 1.00 86.19 188 LEU A O 1
ATOM 1514 N N . ALA A 1 189 ? 14.752 3.073 -7.556 1.00 77.62 189 ALA A N 1
ATOM 1515 C CA . ALA A 1 189 ? 16.040 3.629 -7.975 1.00 77.62 189 ALA A CA 1
ATOM 1516 C C . ALA A 1 189 ? 17.110 2.541 -8.181 1.00 77.62 189 ALA A C 1
ATOM 1518 O O . ALA A 1 189 ? 17.961 2.677 -9.059 1.00 77.62 189 ALA A O 1
ATOM 1519 N N . GLU A 1 190 ? 16.989 1.428 -7.461 1.00 74.62 190 GLU A N 1
ATOM 1520 C CA . GLU A 1 190 ? 17.830 0.234 -7.551 1.00 74.62 190 GLU A CA 1
ATOM 1521 C C . GLU A 1 190 ? 16.947 -1.025 -7.476 1.00 74.62 190 GLU A C 1
ATOM 1523 O O . GLU A 1 190 ? 15.817 -0.937 -6.973 1.00 74.62 190 GLU A O 1
ATOM 1528 N N . PRO A 1 191 ? 17.419 -2.190 -7.969 1.00 71.69 191 PRO A N 1
ATOM 1529 C CA . PRO A 1 191 ? 16.740 -3.464 -7.757 1.00 71.69 191 PRO A CA 1
ATOM 1530 C C . PRO A 1 191 ? 16.485 -3.696 -6.264 1.00 71.69 191 PRO A C 1
ATOM 1532 O O . PRO A 1 191 ? 17.407 -3.646 -5.454 1.00 71.69 191 PRO A O 1
ATOM 1535 N N . GLN A 1 192 ? 15.228 -3.933 -5.899 1.00 74.00 192 GLN A N 1
ATOM 1536 C CA . GLN A 1 192 ? 14.843 -4.164 -4.509 1.00 74.00 192 GLN A CA 1
ATOM 1537 C C . GLN A 1 192 ? 14.804 -5.670 -4.214 1.00 74.00 192 GLN A C 1
ATOM 1539 O O . GLN A 1 192 ? 14.394 -6.444 -5.084 1.00 74.00 192 GLN A O 1
ATOM 1544 N N . PRO A 1 193 ? 15.197 -6.106 -3.002 1.00 79.38 193 PRO A N 1
ATOM 1545 C CA . PRO A 1 193 ? 14.936 -7.471 -2.563 1.00 79.38 193 PRO A CA 1
ATOM 1546 C C . PRO A 1 193 ? 13.424 -7.730 -2.454 1.00 79.38 193 PRO A C 1
ATOM 1548 O O . PRO A 1 193 ? 12.622 -6.796 -2.369 1.00 79.38 193 PRO A O 1
ATOM 1551 N N . GLU A 1 194 ? 13.038 -9.011 -2.421 1.00 83.62 194 GLU A N 1
ATOM 1552 C CA . GLU A 1 194 ? 11.648 -9.428 -2.189 1.00 83.62 194 GLU A CA 1
ATOM 1553 C C . GLU A 1 194 ? 11.125 -8.781 -0.895 1.00 83.62 194 GLU A C 1
ATOM 1555 O O . GLU A 1 194 ? 11.704 -8.951 0.181 1.00 83.62 194 GLU A O 1
ATOM 1560 N N . ARG A 1 195 ? 10.031 -8.018 -0.994 1.00 86.44 195 ARG A N 1
ATOM 1561 C CA . ARG A 1 195 ? 9.444 -7.321 0.156 1.00 86.44 195 ARG A CA 1
ATOM 1562 C C . ARG A 1 195 ? 8.345 -8.153 0.806 1.00 86.44 195 ARG A C 1
ATOM 1564 O O . ARG A 1 195 ? 7.364 -8.496 0.151 1.00 86.44 195 ARG A O 1
ATOM 1571 N N . THR A 1 196 ? 8.444 -8.387 2.110 1.00 87.31 196 THR A N 1
ATOM 1572 C CA . THR A 1 196 ? 7.348 -8.992 2.880 1.00 87.31 196 THR A CA 1
ATOM 1573 C C . THR A 1 196 ? 6.356 -7.924 3.339 1.00 87.31 196 THR A C 1
ATOM 1575 O O . THR A 1 196 ? 6.744 -6.898 3.900 1.00 87.31 196 THR A O 1
ATOM 1578 N N . ILE A 1 197 ? 5.068 -8.156 3.093 1.00 88.31 197 ILE A N 1
ATOM 1579 C CA . ILE A 1 197 ? 3.958 -7.261 3.433 1.00 88.31 197 ILE A CA 1
ATOM 1580 C C . ILE A 1 197 ? 3.016 -8.007 4.377 1.00 88.31 197 ILE A C 1
ATOM 1582 O O . ILE A 1 197 ? 2.523 -9.073 4.020 1.00 88.31 197 ILE A O 1
ATOM 1586 N N . TYR A 1 198 ? 2.746 -7.450 5.558 1.00 86.62 198 TYR A N 1
ATOM 1587 C CA . TYR A 1 198 ? 1.912 -8.092 6.579 1.00 86.62 198 TYR A CA 1
ATOM 1588 C C . TYR A 1 198 ? 0.525 -7.470 6.651 1.00 86.62 198 TYR A C 1
ATOM 1590 O O . TYR A 1 198 ? 0.388 -6.356 7.139 1.00 86.62 198 TYR A O 1
ATOM 1598 N N . LEU A 1 199 ? -0.501 -8.198 6.220 1.00 85.69 199 LEU A N 1
ATOM 1599 C CA . LEU A 1 199 ? -1.890 -7.780 6.377 1.00 85.69 199 LEU A CA 1
ATOM 1600 C C . LEU A 1 199 ? -2.410 -8.125 7.773 1.00 85.69 199 LEU A C 1
ATOM 1602 O O . LEU A 1 199 ? -2.262 -9.257 8.246 1.00 85.69 199 LEU A O 1
ATOM 1606 N N . GLU A 1 200 ? -3.088 -7.160 8.391 1.00 82.62 200 GLU A N 1
ATOM 1607 C CA . GLU A 1 200 ? -3.748 -7.323 9.685 1.00 82.62 200 GLU A CA 1
ATOM 1608 C C . GLU A 1 200 ? -5.255 -7.500 9.506 1.00 82.62 200 GLU A C 1
ATOM 1610 O O . GLU A 1 200 ? -5.893 -6.830 8.689 1.00 82.62 200 GLU A O 1
ATOM 1615 N N . LYS A 1 201 ? -5.833 -8.448 10.247 1.00 82.62 201 LYS A N 1
ATOM 1616 C CA . LYS A 1 201 ? -7.263 -8.744 10.158 1.00 82.62 201 LYS A CA 1
ATOM 1617 C C . LYS A 1 201 ? -8.067 -7.604 10.776 1.00 82.62 201 LYS A C 1
ATOM 1619 O O . LYS A 1 201 ? -7.799 -7.197 11.903 1.00 82.62 201 LYS A O 1
ATOM 1624 N N . MET A 1 202 ? -9.096 -7.152 10.068 1.00 84.06 202 MET A N 1
ATOM 1625 C CA . MET A 1 202 ? -10.006 -6.129 10.567 1.00 84.06 202 MET A CA 1
ATOM 1626 C C . MET A 1 202 ? -10.875 -6.660 11.710 1.00 84.06 202 MET A C 1
ATOM 1628 O O . MET A 1 202 ? -11.386 -7.780 11.655 1.00 84.06 202 MET A O 1
ATOM 1632 N N . ARG A 1 203 ? -11.065 -5.831 12.738 1.00 85.88 203 ARG A N 1
ATOM 1633 C CA . ARG A 1 203 ? -11.857 -6.139 13.936 1.00 85.88 203 ARG A CA 1
ATOM 1634 C C . ARG A 1 203 ? -12.936 -5.086 14.170 1.00 85.88 203 ARG A C 1
ATOM 1636 O O . ARG A 1 203 ? -12.922 -4.017 13.561 1.00 85.88 203 ARG A O 1
ATOM 1643 N N . VAL A 1 204 ? -13.876 -5.391 15.054 1.00 88.69 204 VAL A N 1
ATOM 1644 C CA . VAL A 1 204 ? -14.907 -4.460 15.523 1.00 88.69 204 VAL A CA 1
ATOM 1645 C C . VAL A 1 204 ? -14.600 -4.077 16.966 1.00 88.69 204 VAL A C 1
ATOM 1647 O O . VAL A 1 204 ? -14.300 -4.943 17.788 1.00 88.69 204 VAL A O 1
ATOM 1650 N N . LEU A 1 205 ? -14.686 -2.786 17.276 1.00 91.81 205 LEU A N 1
ATOM 1651 C CA . LEU A 1 205 ? -14.665 -2.273 18.644 1.00 91.81 205 LEU A CA 1
ATOM 1652 C C . LEU A 1 205 ? -16.010 -1.618 18.930 1.00 91.81 205 LEU A C 1
ATOM 1654 O O . LEU A 1 205 ? -16.393 -0.677 18.245 1.00 91.81 205 LEU A O 1
ATOM 1658 N N . GLU A 1 206 ? -16.710 -2.080 19.950 1.00 94.94 206 GLU A N 1
ATOM 1659 C CA . GLU A 1 206 ? -17.980 -1.501 20.380 1.00 94.94 206 GLU A CA 1
ATOM 1660 C C . GLU A 1 206 ? -18.005 -1.321 21.892 1.00 94.94 206 GLU A C 1
ATOM 1662 O O . GLU A 1 206 ? -17.156 -1.852 22.604 1.00 94.94 206 GLU A O 1
ATOM 1667 N N . GLY A 1 207 ? -18.955 -0.551 22.399 1.00 93.31 207 GLY A N 1
ATOM 1668 C CA . GLY A 1 207 ? -19.064 -0.317 23.831 1.00 93.31 207 GLY A CA 1
ATOM 1669 C C . GLY A 1 207 ? -20.137 0.690 24.183 1.00 93.31 207 GLY A C 1
ATOM 167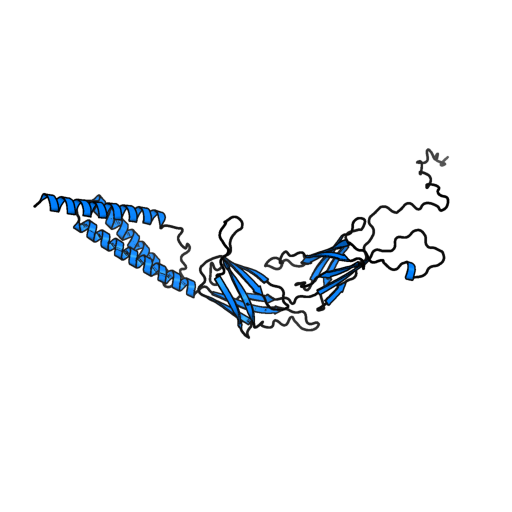0 O O . GLY A 1 207 ? -20.813 1.226 23.303 1.00 93.31 207 GLY A O 1
ATOM 1671 N N . VAL A 1 208 ? -20.284 0.941 25.481 1.00 94.00 208 VAL A N 1
ATOM 1672 C CA . VAL A 1 208 ? -21.209 1.941 26.019 1.00 94.00 208 VAL A CA 1
ATOM 1673 C C . VAL A 1 208 ? -20.435 2.998 26.800 1.00 94.00 208 VAL A C 1
ATOM 1675 O O . VAL A 1 208 ? -19.666 2.666 27.704 1.00 94.00 208 VAL A O 1
ATOM 1678 N N . VAL A 1 209 ? -20.671 4.274 26.496 1.00 92.75 209 VAL A N 1
ATOM 1679 C CA . VAL A 1 209 ? -20.217 5.394 27.326 1.00 92.75 209 VAL A CA 1
ATOM 1680 C C . VAL A 1 209 ? -21.288 5.708 28.358 1.00 92.75 209 VAL A C 1
ATOM 1682 O O . VAL A 1 209 ? -22.453 5.936 28.025 1.00 92.75 209 VAL A O 1
ATOM 1685 N N . LYS A 1 210 ? -20.876 5.731 29.621 1.00 92.00 210 LYS A N 1
ATOM 1686 C CA . LYS A 1 210 ? -21.721 6.020 30.772 1.00 92.00 210 LYS A CA 1
ATOM 1687 C C . LYS A 1 210 ? -21.121 7.165 31.581 1.00 92.00 210 LYS A C 1
ATOM 1689 O O . LYS A 1 210 ? -19.910 7.382 31.576 1.00 92.00 210 LYS A O 1
ATOM 1694 N N . VAL A 1 211 ? -21.965 7.864 32.322 1.00 86.94 211 VAL A N 1
ATOM 1695 C CA . VAL A 1 211 ? -21.547 8.822 33.350 1.00 86.94 211 VAL A CA 1
ATOM 1696 C C . VAL A 1 211 ? -22.022 8.332 34.714 1.00 86.94 211 VAL A C 1
ATOM 1698 O O . VAL A 1 211 ? -23.089 7.711 34.805 1.00 86.94 211 VAL A O 1
ATOM 1701 N N . PRO A 1 212 ? -21.253 8.567 35.787 1.00 81.12 212 PRO A N 1
ATOM 1702 C CA . PRO A 1 212 ? -21.721 8.317 37.135 1.00 81.12 212 PRO A CA 1
ATOM 1703 C C . PRO A 1 212 ? -22.963 9.168 37.381 1.00 81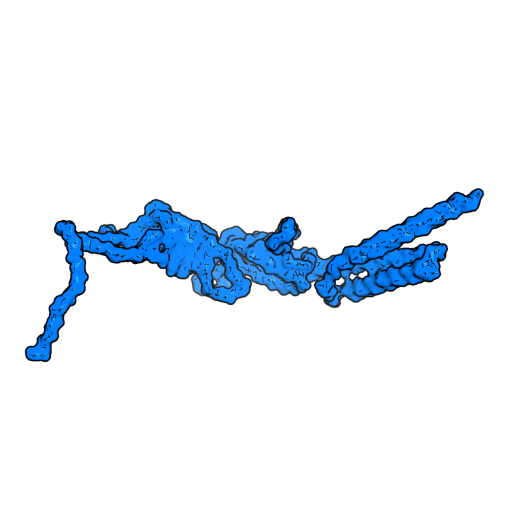.12 212 PRO A C 1
ATOM 1705 O O . PRO A 1 212 ? -23.028 10.335 36.989 1.00 81.12 212 PRO A O 1
ATOM 1708 N N . GLN A 1 213 ? -23.965 8.579 38.024 1.00 69.44 213 GLN A N 1
ATOM 1709 C CA . GLN A 1 213 ? -25.118 9.343 38.466 1.00 69.44 213 GLN A CA 1
ATOM 1710 C C . GLN A 1 213 ? -24.636 10.313 39.550 1.00 69.44 213 GLN A C 1
ATOM 1712 O O . GLN A 1 213 ? -24.192 9.898 40.619 1.00 69.44 213 GLN A O 1
ATOM 1717 N N . MET A 1 214 ? -24.634 11.605 39.232 1.00 60.25 214 MET A N 1
ATOM 1718 C CA . MET A 1 214 ? -24.130 12.635 40.128 1.00 60.25 214 MET A CA 1
ATOM 1719 C C . MET A 1 214 ? -25.016 12.730 41.376 1.00 60.25 214 MET A C 1
ATOM 1721 O O . MET A 1 214 ? -26.242 12.791 41.275 1.00 60.25 214 MET A O 1
ATOM 1725 N N . PHE A 1 215 ? -24.388 12.713 42.550 1.00 52.12 215 PHE A N 1
ATOM 1726 C CA . PHE A 1 215 ? -25.051 12.819 43.844 1.00 52.12 215 PHE A CA 1
ATOM 1727 C C . PHE A 1 215 ? -25.678 14.201 44.061 1.00 52.12 215 PHE A C 1
ATOM 1729 O O . PHE A 1 215 ? -24.985 15.213 44.026 1.00 52.12 215 PHE A O 1
ATOM 1736 N N . GLY A 1 216 ? -26.952 14.215 44.442 1.00 48.84 216 GLY A N 1
ATOM 1737 C CA . GLY A 1 216 ? -27.466 15.129 45.458 1.00 48.84 216 GLY A CA 1
ATOM 1738 C C . GLY A 1 216 ? -27.950 14.270 46.623 1.00 48.84 216 GLY A C 1
ATOM 1739 O O . GLY A 1 216 ? -28.993 13.657 46.476 1.00 48.84 216 GLY A O 1
ATOM 1740 N N . ILE A 1 217 ? -27.157 14.185 47.704 1.00 49.84 217 ILE A N 1
ATOM 1741 C CA . ILE A 1 217 ? -27.431 13.542 49.014 1.00 49.84 217 ILE A CA 1
ATOM 1742 C C . ILE A 1 217 ? -27.914 12.070 48.942 1.00 49.84 217 ILE A C 1
ATOM 1744 O O . ILE A 1 217 ? -28.957 11.769 48.380 1.00 49.84 217 ILE A O 1
ATOM 1748 N N . LEU A 1 218 ? -27.186 11.132 49.567 1.00 47.22 218 LEU A N 1
ATOM 1749 C CA . LEU A 1 218 ? -27.693 9.772 49.836 1.00 47.22 218 LEU A CA 1
ATOM 1750 C C . LEU A 1 218 ? -29.030 9.867 50.607 1.00 47.22 218 LEU A C 1
ATOM 1752 O O . LEU A 1 218 ? -29.008 10.321 51.753 1.00 47.22 218 LEU A O 1
ATOM 1756 N N . PRO A 1 219 ? -30.185 9.443 50.058 1.00 50.22 219 PRO A N 1
ATOM 1757 C CA . PRO A 1 219 ? -31.333 9.123 50.892 1.00 50.22 219 PRO A CA 1
ATOM 1758 C C . PRO A 1 219 ? -30.963 7.913 51.759 1.00 50.22 219 PRO A C 1
ATOM 1760 O O . PRO A 1 219 ? -30.186 7.059 51.332 1.00 50.22 219 PRO A O 1
ATOM 1763 N N . ILE A 1 220 ? -31.542 7.821 52.955 1.00 57.81 220 ILE A N 1
ATOM 1764 C CA . ILE A 1 220 ? -31.331 6.718 53.914 1.00 57.81 220 ILE A CA 1
ATOM 1765 C C . ILE A 1 220 ? -31.668 5.333 53.300 1.00 57.81 220 ILE A C 1
ATOM 1767 O O . ILE A 1 220 ? -31.164 4.315 53.768 1.00 57.81 220 ILE A O 1
ATOM 1771 N N . ASP A 1 221 ? -32.401 5.296 52.183 1.00 55.25 221 ASP A N 1
ATOM 1772 C CA . ASP A 1 221 ? -32.681 4.091 51.397 1.00 55.25 221 ASP A CA 1
ATOM 1773 C C . ASP A 1 221 ? -31.637 3.853 50.289 1.00 55.25 221 ASP A C 1
ATOM 1775 O O . ASP A 1 221 ? -31.842 4.166 49.108 1.00 55.25 221 ASP A O 1
ATOM 1779 N N . TYR A 1 222 ? -30.502 3.258 50.663 1.00 50.03 222 TYR A N 1
ATOM 1780 C CA . TYR A 1 222 ? -29.518 2.739 49.711 1.00 50.03 222 TYR A CA 1
ATOM 1781 C C . TYR A 1 222 ? -30.115 1.558 48.930 1.00 50.03 222 TYR A C 1
ATOM 1783 O O . TYR A 1 222 ? -30.230 0.445 49.440 1.00 50.03 222 TYR A O 1
ATOM 1791 N N . THR A 1 223 ? -30.475 1.790 47.668 1.00 57.41 223 THR A N 1
ATOM 1792 C CA . THR A 1 223 ? -30.776 0.727 46.698 1.00 57.41 223 THR A CA 1
ATOM 1793 C C . THR A 1 223 ? -29.715 0.762 45.590 1.00 57.41 223 THR A C 1
ATOM 1795 O O . THR A 1 223 ? -29.569 1.802 44.941 1.00 57.41 223 THR A O 1
ATOM 1798 N N . PRO A 1 224 ? -28.955 -0.329 45.360 1.00 57.56 224 PRO A N 1
ATOM 1799 C CA . PRO A 1 224 ? -27.855 -0.370 44.386 1.00 57.56 224 PRO A CA 1
ATOM 1800 C C . PRO A 1 224 ? -28.249 0.098 42.975 1.00 57.56 224 PRO A C 1
ATOM 1802 O O . PRO A 1 224 ? -27.456 0.733 42.281 1.00 57.56 224 PRO A O 1
ATOM 1805 N N . ASP A 1 225 ? -29.501 -0.139 42.580 1.00 59.91 225 ASP A N 1
ATOM 1806 C CA . ASP A 1 225 ? -30.015 0.164 41.241 1.00 59.91 225 ASP A CA 1
ATOM 1807 C C . ASP A 1 225 ? -30.125 1.669 40.943 1.00 59.91 225 ASP A C 1
ATOM 1809 O O . ASP A 1 225 ? -30.060 2.081 39.784 1.00 59.91 225 ASP A O 1
ATOM 1813 N N . ARG A 1 226 ? -30.248 2.526 41.968 1.00 54.25 226 ARG A N 1
ATOM 1814 C CA . ARG A 1 226 ? -30.383 3.985 41.786 1.00 54.25 226 ARG A CA 1
ATOM 1815 C C . ARG A 1 226 ? -29.072 4.704 41.465 1.00 54.25 226 ARG A C 1
ATOM 1817 O O . ARG A 1 226 ? -29.125 5.889 41.133 1.00 54.25 226 ARG A O 1
ATOM 1824 N N . TYR A 1 227 ? -27.938 4.010 41.557 1.00 61.50 227 TYR A N 1
ATOM 1825 C CA . TYR A 1 227 ? -26.593 4.555 41.332 1.00 61.50 227 TYR A CA 1
ATOM 1826 C C . TYR A 1 227 ? -25.890 3.942 40.116 1.00 61.50 227 TYR A C 1
ATOM 1828 O O . TYR A 1 227 ? -24.699 4.177 39.903 1.00 61.50 227 TYR A O 1
ATOM 1836 N N . ALA A 1 228 ? -26.614 3.163 39.308 1.00 74.12 228 ALA A N 1
ATOM 1837 C CA . ALA A 1 228 ? -26.066 2.587 38.094 1.00 74.12 228 ALA A CA 1
ATOM 1838 C C . ALA A 1 228 ? -25.604 3.704 37.130 1.00 74.12 228 ALA A C 1
ATOM 1840 O O . ALA A 1 228 ? -26.362 4.643 36.866 1.00 74.12 228 ALA A O 1
ATOM 1841 N N . PRO A 1 229 ? -24.376 3.627 36.580 1.00 82.69 229 PRO A N 1
ATOM 1842 C CA . PRO A 1 229 ? -23.905 4.584 35.586 1.00 82.69 229 PRO A CA 1
ATOM 1843 C C . PRO A 1 229 ? -24.890 4.689 34.419 1.00 82.69 229 PRO A C 1
ATOM 1845 O O . PRO A 1 229 ? -25.288 3.674 33.840 1.00 82.69 229 PRO A O 1
ATOM 1848 N N . ARG A 1 230 ? -25.277 5.917 34.066 1.00 87.56 230 ARG A N 1
ATOM 1849 C CA . ARG A 1 230 ? -26.269 6.164 33.015 1.00 87.56 230 ARG A CA 1
ATOM 1850 C C . ARG A 1 230 ? -25.589 6.288 31.657 1.00 87.56 230 ARG A C 1
ATOM 1852 O O . ARG A 1 230 ? -24.580 6.988 31.579 1.00 87.56 230 ARG A O 1
ATOM 1859 N N . PRO A 1 231 ? -26.119 5.657 30.598 1.00 92.00 231 PRO A N 1
ATOM 1860 C CA . PRO A 1 231 ? -25.603 5.852 29.251 1.00 92.00 231 PRO A CA 1
ATOM 1861 C C . PRO A 1 231 ? -25.738 7.315 28.819 1.00 92.00 231 PRO A C 1
ATOM 1863 O O . PRO A 1 231 ? -26.695 7.989 29.203 1.00 92.00 231 PRO A O 1
ATOM 1866 N N . VAL A 1 232 ? -24.787 7.802 28.018 1.00 91.88 232 VAL A N 1
ATOM 1867 C CA . VAL A 1 232 ? -24.799 9.187 27.529 1.00 91.88 232 VAL A CA 1
ATOM 1868 C C . VAL A 1 232 ? -24.649 9.260 26.022 1.00 91.88 232 VAL A C 1
ATOM 1870 O O . VAL A 1 232 ? -23.714 8.703 25.450 1.00 91.88 232 VAL A O 1
ATOM 1873 N N . ALA A 1 233 ? -25.557 10.007 25.401 1.00 92.06 233 ALA A N 1
ATOM 1874 C CA . ALA A 1 233 ? -25.537 10.338 23.985 1.00 92.06 233 ALA A CA 1
ATOM 1875 C C . ALA A 1 233 ? -24.551 11.462 23.659 1.00 92.06 233 ALA A C 1
ATOM 1877 O O . ALA A 1 233 ? -24.228 12.291 24.510 1.00 92.06 233 ALA A O 1
ATOM 1878 N N . ASN A 1 234 ? -24.143 11.532 22.393 1.00 93.31 234 ASN A N 1
ATOM 1879 C CA . ASN A 1 234 ? -23.300 12.589 21.832 1.00 93.31 234 ASN A CA 1
ATOM 1880 C C . ASN A 1 234 ? -21.901 12.719 22.460 1.00 93.31 234 ASN A C 1
ATOM 1882 O O . ASN A 1 234 ? -21.218 13.713 22.217 1.00 93.31 234 ASN A O 1
ATOM 1886 N N . ALA A 1 235 ? -21.432 11.722 23.214 1.00 93.00 235 ALA A N 1
ATOM 1887 C CA . ALA A 1 235 ? -20.024 11.644 23.578 1.00 93.00 235 ALA A CA 1
ATOM 1888 C C . ALA A 1 235 ? -19.211 11.372 22.307 1.00 93.00 235 ALA A C 1
ATOM 1890 O O . ALA A 1 235 ? -19.519 10.451 21.546 1.00 93.00 235 ALA A O 1
ATOM 1891 N N . LYS A 1 236 ? -18.179 12.180 22.068 1.00 97.00 236 LYS A N 1
ATOM 1892 C CA . LYS A 1 236 ? -17.267 12.029 20.937 1.00 97.00 236 LYS A CA 1
ATOM 1893 C C . LYS A 1 236 ? -16.252 10.946 21.280 1.00 97.00 236 LYS A C 1
ATOM 1895 O O . LYS A 1 236 ? -15.410 11.120 22.158 1.00 97.00 236 LYS A O 1
ATOM 1900 N N . VAL A 1 237 ? -16.324 9.829 20.572 1.00 96.81 237 VAL A N 1
ATOM 1901 C CA . VAL A 1 237 ? -15.423 8.689 20.733 1.00 96.81 237 VAL A CA 1
ATOM 1902 C C . VAL A 1 237 ? -14.460 8.679 19.557 1.00 96.81 237 VAL A C 1
ATOM 1904 O O . VAL A 1 237 ? -14.882 8.652 18.404 1.00 96.81 237 VAL A O 1
ATOM 1907 N N . THR A 1 238 ? -13.165 8.693 19.841 1.00 95.00 238 THR A N 1
ATOM 1908 C CA . THR A 1 238 ? -12.092 8.696 18.845 1.00 95.00 238 THR A CA 1
ATOM 1909 C C . THR A 1 238 ? -11.192 7.491 19.065 1.00 95.00 238 THR A C 1
ATOM 1911 O O . THR A 1 238 ? -10.813 7.204 20.198 1.00 95.00 238 THR A O 1
ATOM 1914 N N . ILE A 1 239 ? -10.825 6.799 17.991 1.00 92.69 239 ILE A N 1
ATOM 1915 C CA . ILE A 1 239 ? -9.756 5.799 18.009 1.00 92.69 239 ILE A CA 1
ATOM 1916 C C . ILE A 1 239 ? -8.644 6.183 17.043 1.00 92.69 239 ILE A C 1
ATOM 1918 O O . ILE A 1 239 ? -8.898 6.747 15.975 1.00 92.69 239 ILE A O 1
ATOM 1922 N N . GLY A 1 240 ? -7.420 5.833 17.412 1.00 88.00 240 GLY A N 1
ATOM 1923 C CA . GLY A 1 240 ? -6.241 5.966 16.568 1.00 88.00 240 GLY A CA 1
ATOM 1924 C C . GLY A 1 240 ? -5.176 4.928 16.921 1.00 88.00 240 GLY A C 1
ATOM 1925 O O . GLY A 1 240 ? -5.366 4.135 17.852 1.00 88.00 240 GLY A O 1
ATOM 1926 N N . PRO A 1 241 ? -4.056 4.905 16.182 1.00 81.62 241 PRO A N 1
ATOM 1927 C CA . PRO A 1 241 ? -2.926 4.050 16.506 1.00 81.62 241 PRO A CA 1
ATOM 1928 C C . PRO A 1 241 ? -2.438 4.318 17.932 1.00 81.62 241 PRO A C 1
ATOM 1930 O O . PRO A 1 241 ? -2.281 5.468 18.339 1.00 81.62 241 PRO A O 1
ATOM 1933 N N . SER A 1 242 ? -2.190 3.248 18.689 1.00 77.69 242 SER A N 1
ATOM 1934 C CA . SER A 1 242 ? -1.437 3.356 19.937 1.00 77.69 242 SER A CA 1
ATOM 1935 C C . SER A 1 242 ? -0.020 3.822 19.588 1.00 77.69 242 SER A C 1
ATOM 1937 O O . SER A 1 242 ? 0.637 3.200 18.757 1.00 77.69 242 SER A O 1
ATOM 1939 N N . ALA A 1 243 ? 0.464 4.910 20.193 1.00 63.75 243 ALA A N 1
ATOM 1940 C CA . ALA A 1 243 ? 1.806 5.459 19.944 1.00 63.75 243 ALA A CA 1
ATOM 1941 C C . ALA A 1 243 ? 2.957 4.526 20.393 1.00 63.75 243 ALA A C 1
ATOM 1943 O O . ALA A 1 243 ? 4.133 4.888 20.328 1.00 63.75 243 ALA A O 1
ATOM 1944 N N . VAL A 1 244 ? 2.631 3.324 20.870 1.00 47.62 244 VAL A N 1
ATOM 1945 C CA . VAL A 1 244 ? 3.590 2.329 21.324 1.00 47.62 244 VAL A CA 1
ATOM 1946 C C . VAL A 1 244 ? 4.191 1.638 20.096 1.00 47.62 244 VAL A C 1
ATOM 1948 O O . VAL A 1 244 ? 3.622 0.714 19.527 1.00 47.62 244 VAL A O 1
ATOM 1951 N N . ILE A 1 245 ? 5.387 2.122 19.753 1.00 38.81 245 ILE A N 1
ATOM 1952 C CA . ILE A 1 245 ? 6.490 1.537 18.972 1.00 38.81 245 ILE A CA 1
ATOM 1953 C C . ILE A 1 245 ? 6.809 2.367 17.720 1.00 38.81 245 ILE A C 1
ATOM 1955 O O . ILE A 1 245 ? 6.044 2.457 16.761 1.00 38.81 245 ILE A O 1
ATOM 1959 N N . ALA A 1 246 ? 8.026 2.917 17.724 1.00 33.72 246 ALA A N 1
ATOM 1960 C CA . ALA A 1 246 ? 8.744 3.411 16.558 1.00 33.72 246 ALA A CA 1
ATOM 1961 C C . ALA A 1 246 ? 9.061 2.242 15.606 1.00 33.72 246 ALA A C 1
ATOM 1963 O O . ALA A 1 246 ? 10.198 1.789 15.508 1.00 33.72 246 ALA A O 1
ATOM 1964 N N . ILE A 1 247 ? 8.041 1.694 14.946 1.00 42.50 247 ILE A N 1
ATOM 1965 C CA . ILE A 1 247 ? 8.237 0.747 13.851 1.00 42.50 247 ILE A CA 1
ATOM 1966 C C . ILE A 1 247 ? 8.440 1.592 12.599 1.00 42.50 247 ILE A C 1
ATOM 1968 O O . ILE A 1 247 ? 7.662 2.503 12.321 1.00 42.50 247 ILE A O 1
ATOM 1972 N N . TYR A 1 248 ? 9.522 1.327 11.875 1.00 37.09 248 TYR A N 1
ATOM 1973 C CA . TYR A 1 248 ? 9.712 1.836 10.526 1.00 37.09 248 TYR A CA 1
ATOM 1974 C C . TYR A 1 248 ? 9.135 0.795 9.558 1.00 37.09 248 TYR A C 1
ATOM 1976 O O . TYR A 1 248 ? 9.527 -0.373 9.647 1.00 37.09 248 TYR A O 1
ATOM 1984 N N . PRO A 1 249 ? 8.223 1.159 8.638 1.00 47.53 249 PRO A N 1
ATOM 1985 C CA . PRO A 1 249 ? 7.729 2.505 8.327 1.00 47.53 249 PRO A CA 1
ATOM 1986 C C . PRO A 1 249 ? 6.726 3.040 9.369 1.00 47.53 249 PRO A C 1
ATOM 1988 O O . PRO A 1 249 ? 6.069 2.231 10.023 1.00 47.53 249 PRO A O 1
ATOM 1991 N N . PRO A 1 250 ? 6.595 4.378 9.506 1.00 48.56 250 PRO A N 1
ATOM 1992 C CA . PRO A 1 250 ? 5.771 5.004 10.539 1.00 48.56 250 PRO A CA 1
ATOM 1993 C C . PRO A 1 250 ? 4.347 4.434 10.558 1.00 48.56 250 PRO A C 1
ATOM 1995 O O . PRO A 1 250 ? 3.814 4.112 9.487 1.00 48.56 250 PRO A O 1
ATOM 1998 N N . PRO A 1 251 ? 3.717 4.329 11.747 1.00 52.59 251 PRO A N 1
ATOM 1999 C CA . PRO A 1 251 ? 2.352 3.843 11.860 1.00 52.59 251 PRO A CA 1
ATOM 2000 C C . PRO A 1 251 ? 1.457 4.654 10.928 1.00 52.59 251 PRO A C 1
ATOM 2002 O O . PRO A 1 251 ? 1.544 5.883 10.868 1.00 52.59 251 PRO A O 1
ATOM 2005 N N . GLN A 1 252 ? 0.621 3.951 10.165 1.00 56.06 252 GLN A N 1
ATOM 2006 C CA . GLN A 1 252 ? -0.366 4.574 9.292 1.00 56.06 252 GLN A CA 1
ATOM 2007 C C . GLN A 1 252 ? -1.172 5.572 10.137 1.00 56.06 252 GLN A C 1
ATOM 2009 O O . GLN A 1 252 ? -1.811 5.188 11.118 1.00 56.06 252 GLN A O 1
ATOM 2014 N N . VAL A 1 253 ? -1.095 6.861 9.797 1.00 64.12 253 VAL A N 1
ATOM 2015 C CA . VAL A 1 253 ? -1.824 7.911 10.513 1.00 64.12 253 VAL A CA 1
ATOM 2016 C C . VAL A 1 253 ? -3.282 7.800 10.098 1.00 64.12 253 VAL A C 1
ATOM 2018 O O . VAL A 1 253 ? -3.684 8.289 9.045 1.00 64.12 253 VAL A O 1
ATOM 2021 N N . TRP A 1 254 ? -4.069 7.097 10.902 1.00 76.69 254 TRP A N 1
ATOM 2022 C CA . TRP A 1 254 ? -5.508 6.997 10.727 1.00 76.69 254 TRP A CA 1
ATOM 2023 C C . TRP A 1 254 ? -6.198 7.318 12.047 1.00 76.69 254 TRP A C 1
ATOM 2025 O O . TRP A 1 254 ? -5.729 6.952 13.122 1.00 76.69 254 TRP A O 1
ATOM 2035 N N . THR A 1 255 ? -7.328 8.005 11.968 1.00 86.38 255 THR A N 1
ATOM 2036 C CA . THR A 1 255 ? -8.202 8.261 13.110 1.00 86.38 255 THR A CA 1
ATOM 2037 C C . THR A 1 255 ? -9.638 8.010 12.679 1.00 86.38 255 THR A C 1
ATOM 2039 O O . THR A 1 255 ? -10.030 8.321 11.553 1.00 86.38 255 THR A O 1
ATOM 2042 N N . LYS A 1 256 ? -10.435 7.402 13.558 1.00 90.62 256 LYS A N 1
ATOM 2043 C CA . LYS A 1 256 ? -11.883 7.252 13.361 1.00 90.62 256 LYS A CA 1
ATOM 2044 C C . LYS A 1 256 ? -12.596 7.926 14.517 1.00 90.62 256 LYS A C 1
ATOM 2046 O O . LYS A 1 256 ? -12.198 7.748 15.662 1.00 90.62 256 LYS A O 1
ATOM 2051 N N . THR A 1 257 ? -13.650 8.674 14.209 1.00 95.06 257 THR A N 1
ATOM 2052 C CA . THR A 1 257 ? -14.479 9.360 15.207 1.00 95.06 257 THR A CA 1
ATOM 2053 C C . THR A 1 257 ? -15.935 8.970 15.010 1.00 95.06 257 THR A C 1
ATOM 2055 O O . THR A 1 257 ? -16.425 8.981 13.883 1.00 95.06 257 THR A O 1
ATOM 2058 N N . VAL A 1 258 ? -16.622 8.645 16.100 1.00 96.50 258 VAL A N 1
ATOM 2059 C CA . VAL A 1 258 ? -18.073 8.422 16.144 1.00 96.50 258 VAL A CA 1
ATOM 2060 C C . VAL A 1 258 ? -18.663 9.160 17.342 1.00 96.50 258 VAL A C 1
ATOM 2062 O O . VAL A 1 258 ? -17.945 9.515 18.275 1.00 96.50 258 VAL A O 1
ATOM 2065 N N . HIS A 1 259 ? -19.973 9.386 17.320 1.00 96.12 259 HIS A N 1
ATOM 2066 C CA . HIS A 1 259 ? -20.710 9.915 18.466 1.00 96.12 259 HIS A CA 1
ATOM 2067 C C . HIS A 1 259 ? -21.598 8.818 19.043 1.00 96.12 259 HIS A C 1
ATOM 2069 O O . HIS A 1 259 ? -22.120 7.991 18.293 1.00 96.12 259 HIS A O 1
ATOM 2075 N N . THR A 1 260 ? -21.755 8.796 20.365 1.00 95.75 260 THR A N 1
ATOM 2076 C CA . THR A 1 260 ? -22.625 7.812 21.014 1.00 95.75 260 THR A CA 1
ATOM 2077 C C . THR A 1 260 ? -24.102 8.078 20.740 1.00 95.75 260 THR A C 1
ATOM 2079 O O . THR A 1 260 ? -24.546 9.228 20.708 1.00 95.75 260 THR A O 1
ATOM 2082 N N . GLY A 1 261 ? -24.874 7.004 20.568 1.00 91.50 261 GLY A N 1
ATOM 2083 C CA . GLY A 1 261 ? -26.329 7.071 20.423 1.00 91.50 261 GLY A CA 1
ATOM 2084 C C . GLY A 1 261 ? -27.066 7.378 21.738 1.00 91.50 261 GLY A C 1
ATOM 2085 O O . GLY A 1 261 ? -26.436 7.479 22.792 1.00 91.50 261 GLY A O 1
ATOM 2086 N N . PRO A 1 262 ? -28.410 7.488 21.712 1.00 90.44 262 PRO A N 1
ATOM 2087 C CA . PRO A 1 262 ? -29.244 7.718 22.902 1.00 90.44 262 PRO A CA 1
ATOM 2088 C C . PRO A 1 262 ? -29.043 6.706 24.038 1.00 90.44 262 PRO A C 1
ATOM 2090 O O . PRO A 1 262 ? -29.227 7.031 25.205 1.00 90.44 262 PRO A O 1
ATOM 2093 N N . ASP A 1 263 ? -28.642 5.484 23.697 1.00 92.19 263 ASP A N 1
ATOM 2094 C CA . ASP A 1 263 ? -28.334 4.392 24.621 1.00 92.19 263 ASP A CA 1
ATOM 2095 C C . ASP A 1 263 ? -26.849 4.341 25.027 1.00 92.19 263 ASP A C 1
ATOM 2097 O O . ASP A 1 263 ? -26.396 3.376 25.644 1.00 92.19 263 ASP A O 1
ATOM 2101 N N . GLY A 1 264 ? -26.081 5.379 24.690 1.00 92.19 264 GLY A N 1
ATOM 2102 C CA . GLY A 1 264 ? -24.661 5.507 24.996 1.00 92.19 264 GLY A CA 1
ATOM 2103 C C . GLY A 1 264 ? -23.751 4.618 24.156 1.00 92.19 264 GLY A C 1
ATOM 2104 O O . GLY A 1 264 ? -22.543 4.603 24.399 1.00 92.19 264 GLY A O 1
ATOM 2105 N N . ARG A 1 265 ? -24.282 3.874 23.178 1.00 95.19 265 ARG A N 1
ATOM 2106 C CA . ARG A 1 265 ? -23.484 2.936 22.383 1.00 95.19 265 ARG A CA 1
ATOM 2107 C C . ARG A 1 265 ? -22.630 3.633 21.340 1.00 95.19 265 ARG A C 1
ATOM 2109 O O . ARG A 1 265 ? -23.063 4.590 20.701 1.00 95.19 265 ARG A O 1
ATOM 2116 N N . PHE A 1 266 ? -21.444 3.080 21.118 1.00 95.62 266 PHE A N 1
ATOM 2117 C CA . PHE A 1 266 ? -20.592 3.370 19.970 1.00 95.62 266 PHE A CA 1
ATOM 2118 C C . PHE A 1 266 ? -20.121 2.070 19.318 1.00 95.62 266 PHE A C 1
ATOM 2120 O O . PHE A 1 266 ? -20.042 1.022 19.963 1.00 95.62 266 PHE A O 1
ATOM 2127 N N . ARG A 1 267 ? -19.781 2.150 18.030 1.00 95.50 267 ARG A N 1
ATOM 2128 C CA . ARG A 1 267 ? -19.241 1.032 17.258 1.00 95.50 267 ARG A CA 1
ATOM 2129 C C . ARG A 1 267 ? -18.277 1.542 16.197 1.00 95.50 267 ARG A C 1
ATOM 2131 O O . ARG A 1 267 ? -18.610 2.431 15.420 1.00 95.50 267 ARG A O 1
ATOM 2138 N N . PHE A 1 268 ? -17.097 0.943 16.155 1.00 92.50 268 PHE A N 1
ATOM 2139 C CA . PHE A 1 268 ? -16.113 1.096 15.100 1.00 92.50 268 PHE A CA 1
ATOM 2140 C C . PHE A 1 268 ? -15.991 -0.209 14.344 1.00 92.50 268 PHE A C 1
ATOM 2142 O O . PHE A 1 268 ? -15.618 -1.242 14.901 1.00 92.50 268 PHE A O 1
ATOM 2149 N N . GLU A 1 269 ? -16.257 -0.135 13.052 1.00 89.12 269 GLU A N 1
ATOM 2150 C CA . GLU A 1 269 ? -16.024 -1.240 12.138 1.00 89.12 269 GLU A CA 1
ATOM 2151 C C . GLU A 1 269 ? -14.648 -1.105 11.496 1.00 89.12 269 GLU A C 1
ATOM 2153 O O . GLU A 1 269 ? -14.085 -0.004 11.403 1.00 89.12 269 GLU A O 1
ATOM 2158 N N . ALA A 1 270 ? -14.113 -2.228 11.023 1.00 83.38 270 ALA A N 1
ATOM 2159 C CA . ALA A 1 270 ? -12.863 -2.263 10.279 1.00 83.38 270 ALA A CA 1
ATOM 2160 C C . ALA A 1 270 ? -11.678 -1.631 11.038 1.00 83.38 270 ALA A C 1
ATOM 2162 O O . ALA A 1 270 ? -10.975 -0.768 10.508 1.00 83.38 270 ALA A O 1
ATOM 2163 N N . VAL A 1 271 ? -11.488 -1.992 12.307 1.00 86.75 271 VAL A N 1
ATOM 2164 C CA . VAL A 1 271 ? -10.342 -1.552 13.110 1.00 86.75 271 VAL A CA 1
ATOM 2165 C C . VAL A 1 271 ? -9.133 -2.428 12.757 1.00 86.75 271 VAL A C 1
ATOM 2167 O O . VAL A 1 271 ? -9.215 -3.644 12.935 1.00 86.75 271 VAL A O 1
ATOM 2170 N N . PRO A 1 272 ? -8.051 -1.850 12.207 1.00 73.25 272 PRO A N 1
ATOM 2171 C CA . PRO A 1 272 ? -6.975 -2.624 11.592 1.00 73.25 272 PRO A CA 1
ATOM 2172 C C . PRO A 1 272 ? -5.960 -3.168 12.600 1.00 73.25 272 PRO A C 1
ATOM 2174 O O . PRO A 1 272 ? -5.397 -4.224 12.358 1.00 73.25 272 PRO A O 1
ATOM 2177 N N . LEU A 1 273 ? -5.752 -2.464 13.718 1.00 74.31 273 LEU A N 1
ATOM 2178 C CA . LEU A 1 273 ? -4.692 -2.759 14.680 1.00 74.31 273 LEU A CA 1
ATOM 2179 C C . LEU A 1 273 ? -5.171 -3.657 15.814 1.00 74.31 273 LEU A C 1
ATOM 2181 O O . LEU A 1 273 ? -6.307 -3.557 16.273 1.00 74.31 273 LEU A O 1
ATOM 2185 N N . THR A 1 274 ? -4.252 -4.458 16.347 1.00 75.38 274 THR A N 1
ATOM 2186 C CA . THR A 1 274 ? -4.503 -5.231 17.575 1.00 75.38 274 THR A CA 1
ATOM 2187 C C . THR A 1 274 ? -4.566 -4.331 18.810 1.00 75.38 274 THR A C 1
ATOM 2189 O O . THR A 1 274 ? -5.188 -4.705 19.794 1.00 75.38 274 THR A O 1
ATOM 2192 N N . GLU A 1 275 ? -3.961 -3.143 18.782 1.00 83.50 275 GLU A N 1
ATOM 2193 C CA . GLU A 1 275 ? -3.997 -2.178 19.883 1.00 83.50 275 GLU A CA 1
ATOM 2194 C C . GLU A 1 275 ? -4.288 -0.775 19.357 1.00 83.50 275 GLU A C 1
ATOM 2196 O O . GLU A 1 275 ? -3.660 -0.306 18.406 1.00 83.50 275 GLU A O 1
ATOM 2201 N N . VAL A 1 276 ? -5.247 -0.097 19.985 1.00 88.62 276 VAL A N 1
ATOM 2202 C CA . VAL A 1 276 ? -5.662 1.260 19.613 1.00 88.62 276 VAL A CA 1
ATOM 2203 C C . VAL A 1 276 ? -5.722 2.158 20.836 1.00 88.62 276 VAL A C 1
ATOM 2205 O O . VAL A 1 276 ? -6.073 1.709 21.926 1.00 88.62 276 VAL A O 1
ATOM 2208 N N . GLN A 1 277 ? -5.420 3.439 20.657 1.00 91.31 277 GLN A N 1
ATOM 2209 C CA . GLN A 1 277 ? -5.726 4.451 21.657 1.00 91.31 277 GLN A CA 1
ATOM 2210 C C . GLN A 1 277 ? -7.190 4.865 21.493 1.00 91.31 277 GLN A C 1
ATOM 2212 O O . GLN A 1 277 ? -7.566 5.415 20.460 1.00 91.31 277 GLN A O 1
ATOM 2217 N N . LEU A 1 278 ? -8.008 4.573 22.503 1.00 94.25 278 LEU A N 1
ATOM 2218 C CA . LEU A 1 278 ? -9.397 5.005 22.616 1.00 94.25 278 LEU A CA 1
ATOM 2219 C C . LEU A 1 278 ? -9.454 6.278 23.456 1.00 94.25 278 LEU A C 1
ATOM 2221 O O . LEU A 1 278 ? -9.046 6.268 24.617 1.00 94.25 278 LEU A O 1
ATOM 2225 N N . THR A 1 279 ? -10.023 7.332 22.887 1.00 95.00 279 THR A N 1
ATOM 2226 C CA . THR A 1 279 ? -10.246 8.618 23.542 1.00 95.00 279 THR A CA 1
ATOM 2227 C C . THR A 1 279 ? -11.736 8.940 23.541 1.00 95.00 279 THR A C 1
ATOM 2229 O O . THR A 1 279 ? -12.381 8.861 22.497 1.00 95.00 279 THR A O 1
ATOM 2232 N N . VAL A 1 280 ? -12.296 9.316 24.690 1.00 95.88 280 VAL A N 1
ATOM 2233 C CA . VAL A 1 280 ? -13.698 9.739 24.817 1.00 95.88 280 VAL A CA 1
ATOM 2234 C C . VAL A 1 280 ? -13.757 11.143 25.398 1.00 95.88 280 VAL A C 1
ATOM 2236 O O . VAL A 1 280 ? -13.179 11.419 26.451 1.00 95.88 280 VAL A O 1
ATOM 2239 N N . GLU A 1 281 ? -14.472 12.020 24.703 1.00 94.62 281 GLU A N 1
ATOM 2240 C CA . GLU A 1 281 ? -14.671 13.423 25.047 1.00 94.62 281 GLU A CA 1
ATOM 2241 C C . GLU A 1 281 ? -16.164 13.716 25.184 1.00 94.62 281 GLU A C 1
ATOM 2243 O O . GLU A 1 281 ? -16.970 13.374 24.316 1.00 94.62 281 GLU A O 1
ATOM 2248 N N . LEU A 1 282 ? -16.533 14.387 26.270 1.00 91.50 282 LEU A N 1
ATOM 2249 C CA . LEU A 1 282 ? -17.877 14.900 26.494 1.00 91.50 282 LEU A CA 1
ATOM 2250 C C . LEU A 1 282 ? -17.754 16.230 27.255 1.00 91.50 282 LEU A C 1
ATOM 2252 O O . LEU A 1 282 ? -17.081 16.256 28.287 1.00 91.50 282 LEU A O 1
ATOM 2256 N N . PRO A 1 283 ? -18.369 17.332 26.787 1.00 88.69 283 PRO A N 1
ATOM 2257 C CA . PRO A 1 283 ? -18.300 18.615 27.483 1.00 88.69 283 PRO A CA 1
ATOM 2258 C C . PRO A 1 283 ? -18.734 18.508 28.953 1.00 88.69 283 PRO A C 1
ATOM 2260 O O . PRO A 1 283 ? -19.758 17.899 29.258 1.00 88.69 283 PRO A O 1
ATOM 2263 N N . GLY A 1 284 ? -17.951 19.097 29.862 1.00 84.00 284 GLY A N 1
ATOM 2264 C CA . GLY A 1 284 ? -18.180 19.027 31.315 1.00 84.00 284 GLY A CA 1
ATOM 2265 C C . GLY A 1 284 ? -17.603 17.783 32.006 1.00 84.00 284 GLY A C 1
ATOM 2266 O O . GLY A 1 284 ? -17.682 17.673 33.228 1.00 84.00 284 GLY A O 1
ATOM 2267 N N . TYR A 1 285 ? -16.995 16.862 31.255 1.00 88.31 285 TYR A N 1
ATOM 2268 C CA . TYR A 1 285 ? -16.345 15.665 31.786 1.00 88.31 285 TYR A CA 1
ATOM 2269 C C . TYR A 1 285 ? -14.868 15.628 31.412 1.00 88.31 285 TYR A C 1
ATOM 2271 O O . TYR A 1 285 ? -14.447 16.135 30.371 1.00 88.31 285 TYR A O 1
ATOM 2279 N N . ARG A 1 286 ? -14.085 14.963 32.259 1.00 88.25 286 ARG A N 1
ATOM 2280 C CA . ARG A 1 286 ? -12.668 14.725 32.038 1.00 88.25 286 ARG A CA 1
ATOM 2281 C C . ARG A 1 286 ? -12.516 13.783 30.854 1.00 88.25 286 ARG A C 1
ATOM 2283 O O . ARG A 1 286 ? -13.165 12.736 30.798 1.00 88.25 286 ARG A O 1
ATOM 2290 N N . GLN A 1 287 ? -11.626 14.139 29.933 1.00 91.00 287 GLN A N 1
ATOM 2291 C CA . GLN A 1 287 ? -11.281 13.287 28.802 1.00 91.00 287 GLN A CA 1
ATOM 2292 C C . GLN A 1 287 ? -10.797 11.922 29.303 1.00 91.00 287 GLN A C 1
ATOM 2294 O O . GLN A 1 287 ? -9.908 11.826 30.153 1.00 91.00 287 GLN A O 1
ATOM 2299 N N . TYR A 1 288 ? -11.382 10.862 28.758 1.00 91.81 288 TYR A N 1
ATOM 2300 C CA . TYR A 1 288 ? -10.943 9.496 29.002 1.00 91.81 288 TYR A CA 1
ATOM 2301 C C . TYR A 1 288 ? -9.998 9.066 27.886 1.00 91.81 288 TYR A C 1
ATOM 2303 O O . TYR A 1 288 ? -10.319 9.254 26.716 1.00 91.81 288 TYR A O 1
ATOM 2311 N N . ALA A 1 289 ? -8.864 8.459 28.233 1.00 91.69 289 ALA A N 1
ATOM 2312 C CA . ALA A 1 289 ? -7.930 7.884 27.272 1.00 91.69 289 ALA A CA 1
ATOM 2313 C C . ALA A 1 289 ? -7.412 6.531 27.779 1.00 91.69 289 ALA A C 1
ATOM 2315 O O . ALA A 1 289 ? -6.938 6.433 28.911 1.00 91.69 289 ALA A O 1
ATOM 2316 N N . GLN A 1 290 ? -7.489 5.489 26.949 1.00 92.31 290 GLN A N 1
ATOM 2317 C CA . GLN A 1 290 ? -6.965 4.160 27.272 1.00 92.31 290 GLN A CA 1
ATOM 2318 C C . GLN A 1 290 ? -6.468 3.429 26.018 1.00 92.31 290 GLN A C 1
ATOM 2320 O O . GLN A 1 290 ? -7.070 3.530 24.952 1.00 92.31 290 GLN A O 1
ATOM 2325 N N . ILE A 1 291 ? -5.398 2.640 26.156 1.00 88.56 291 ILE A N 1
ATOM 2326 C CA . ILE A 1 291 ? -4.993 1.661 25.139 1.00 88.56 291 ILE A CA 1
ATOM 2327 C C . ILE A 1 291 ? -5.902 0.432 25.251 1.00 88.56 291 ILE A C 1
ATOM 2329 O O . ILE A 1 291 ? -5.969 -0.210 26.300 1.00 88.56 291 ILE A O 1
ATOM 2333 N N . VAL A 1 292 ? -6.606 0.105 24.172 1.00 88.62 292 VAL A N 1
ATOM 2334 C CA . VAL A 1 292 ? -7.516 -1.039 24.091 1.00 88.62 292 VAL A CA 1
ATOM 2335 C C . VAL A 1 292 ? -6.909 -2.099 23.186 1.00 88.62 292 VAL A C 1
ATOM 2337 O O . VAL A 1 292 ? -6.647 -1.844 22.010 1.00 88.62 292 VAL A O 1
ATOM 2340 N N . ARG A 1 293 ? -6.730 -3.306 23.730 1.00 85.38 293 ARG A N 1
ATOM 2341 C CA . ARG A 1 293 ? -6.303 -4.482 22.973 1.00 85.38 293 ARG A CA 1
ATOM 2342 C C . ARG A 1 293 ? -7.512 -5.192 22.366 1.00 85.38 293 ARG A C 1
ATOM 2344 O O . ARG A 1 293 ? -8.453 -5.578 23.059 1.00 85.38 293 ARG A O 1
ATOM 2351 N N . LEU A 1 294 ? -7.497 -5.362 21.053 1.00 83.81 294 LEU A N 1
ATOM 2352 C CA . LEU A 1 294 ? -8.524 -6.035 20.274 1.00 83.81 294 LEU A CA 1
ATOM 2353 C C . LEU A 1 294 ? -8.190 -7.522 20.162 1.00 83.81 294 LEU A C 1
ATOM 2355 O O . LEU A 1 294 ? -7.631 -7.987 19.173 1.00 83.81 294 LEU A O 1
ATOM 2359 N N . GLU A 1 295 ? -8.513 -8.280 21.203 1.00 74.62 295 GLU A N 1
ATOM 2360 C CA . GLU A 1 295 ? -8.191 -9.711 21.268 1.00 74.62 295 GLU A CA 1
ATOM 2361 C C . GLU A 1 295 ? -9.113 -10.562 20.387 1.00 74.62 295 GLU A C 1
ATOM 2363 O O . GLU A 1 295 ? -8.693 -11.571 19.818 1.00 74.62 295 GLU A O 1
ATOM 2368 N N . ARG A 1 296 ? -10.359 -10.122 20.179 1.00 74.81 296 ARG A N 1
ATOM 2369 C CA . ARG A 1 296 ? -11.400 -10.872 19.459 1.00 74.81 296 ARG A CA 1
ATOM 2370 C C . ARG A 1 296 ? -11.821 -10.172 18.167 1.00 74.81 296 ARG A C 1
ATOM 2372 O O . ARG A 1 296 ? -11.387 -9.058 17.884 1.00 74.81 296 ARG A O 1
ATOM 2379 N N . SER A 1 297 ? -12.644 -10.847 17.361 1.00 74.75 297 SER A N 1
ATOM 2380 C CA . SER A 1 297 ? -13.235 -10.241 16.153 1.00 74.75 297 SER A CA 1
ATOM 2381 C C . SER A 1 297 ? -14.180 -9.086 16.506 1.00 74.75 297 SER A C 1
ATOM 2383 O O . SER A 1 297 ? -14.284 -8.130 15.745 1.00 74.75 297 SER A O 1
ATOM 2385 N N . VAL A 1 298 ? -14.808 -9.160 17.684 1.00 82.75 298 VAL A N 1
ATOM 2386 C CA . VAL A 1 298 ? -15.556 -8.075 18.321 1.00 82.75 298 VAL A CA 1
ATOM 2387 C C . VAL A 1 298 ? -15.004 -7.898 19.731 1.00 82.75 298 VAL A C 1
ATOM 2389 O O . VAL A 1 298 ? -15.038 -8.837 20.530 1.00 82.75 298 VAL A O 1
ATOM 2392 N N . THR A 1 299 ? -14.485 -6.713 20.030 1.00 84.75 299 THR A N 1
ATOM 2393 C CA . THR A 1 299 ? -14.068 -6.320 21.377 1.00 84.75 299 THR A CA 1
ATOM 2394 C C . THR A 1 299 ? -15.093 -5.349 21.939 1.00 84.75 299 THR A C 1
ATOM 2396 O O . THR A 1 299 ? -15.390 -4.335 21.311 1.00 84.75 299 THR A O 1
ATOM 2399 N N . VAL A 1 300 ? -15.611 -5.655 23.129 1.00 89.00 300 VAL A N 1
ATOM 2400 C CA . VAL A 1 300 ? -16.548 -4.788 23.850 1.00 89.00 300 VAL A CA 1
ATOM 2401 C C . VAL A 1 300 ? -15.785 -4.014 24.919 1.00 89.00 300 VAL A C 1
ATOM 2403 O O . VAL A 1 300 ? -15.090 -4.616 25.740 1.00 89.00 300 VAL A O 1
ATOM 2406 N N . LYS A 1 301 ? -15.909 -2.685 24.920 1.00 91.56 301 LYS A N 1
ATOM 2407 C CA . LYS A 1 301 ? -15.265 -1.803 25.888 1.00 91.56 301 LYS A CA 1
ATOM 2408 C C . LYS A 1 301 ? -16.202 -0.706 26.385 1.00 91.56 301 LYS A C 1
ATOM 2410 O O . LYS A 1 301 ? -16.377 0.320 25.736 1.00 91.56 301 LYS A O 1
ATOM 2415 N N . ASP A 1 302 ? -16.720 -0.892 27.593 1.00 91.56 302 ASP A N 1
ATOM 2416 C CA . ASP A 1 302 ? -17.478 0.145 28.290 1.00 91.56 302 ASP A CA 1
ATOM 2417 C C . ASP A 1 302 ? -16.549 1.207 28.895 1.00 91.56 302 ASP A C 1
ATOM 2419 O O . ASP A 1 302 ? -15.451 0.904 29.378 1.00 91.56 302 ASP A O 1
ATOM 2423 N N . VAL A 1 303 ? -17.014 2.456 28.881 1.00 89.88 303 VAL A N 1
ATOM 2424 C CA . VAL A 1 303 ? -16.302 3.626 29.406 1.00 89.88 303 VAL A CA 1
ATOM 2425 C C . VAL A 1 303 ? -17.203 4.349 30.396 1.00 89.88 303 VAL A C 1
ATOM 2427 O O . VAL A 1 303 ? -18.350 4.653 30.085 1.00 89.88 303 VAL A O 1
ATOM 2430 N N . VAL A 1 304 ? -16.678 4.652 31.582 1.00 89.69 304 VAL A N 1
ATOM 2431 C CA . VAL A 1 304 ? -17.341 5.516 32.566 1.00 89.69 304 VAL A CA 1
ATOM 2432 C C . VAL A 1 304 ? -16.528 6.800 32.679 1.00 89.69 304 VAL A C 1
ATOM 2434 O O . VAL A 1 304 ? -15.347 6.747 33.018 1.00 89.69 304 VAL A O 1
ATOM 2437 N N . LEU A 1 305 ? -17.137 7.938 32.351 1.00 87.94 305 LEU A N 1
ATOM 2438 C CA . LEU A 1 305 ? -16.474 9.243 32.400 1.00 87.94 305 LEU A CA 1
ATOM 2439 C C . LEU A 1 305 ? -16.468 9.815 33.817 1.00 87.94 305 LEU A C 1
ATOM 2441 O O . LEU A 1 305 ? -17.408 9.613 34.577 1.00 87.94 305 LEU A O 1
ATOM 2445 N N . THR A 1 306 ? -15.448 10.599 34.150 1.00 84.75 306 THR A N 1
ATOM 2446 C CA . THR A 1 306 ? -15.379 11.327 35.424 1.00 84.75 306 THR A CA 1
ATOM 2447 C C . THR A 1 306 ? -15.737 12.787 35.185 1.00 84.75 306 THR A C 1
ATOM 2449 O O . THR A 1 306 ? -15.258 13.382 34.226 1.00 84.75 306 THR A O 1
ATOM 2452 N N . TYR A 1 307 ? -16.590 13.370 36.025 1.00 80.81 307 TYR A N 1
ATOM 2453 C CA . TYR A 1 307 ? -16.945 14.788 35.925 1.00 80.81 307 TYR A CA 1
ATOM 2454 C C . TYR A 1 307 ? -15.754 15.689 36.294 1.00 80.81 307 TYR A C 1
ATOM 2456 O O . TYR A 1 307 ? -15.021 15.358 37.224 1.00 80.81 307 TYR A O 1
ATOM 2464 N N . ASP A 1 308 ? -15.575 16.804 35.578 1.00 74.75 308 ASP A N 1
ATOM 2465 C CA . ASP A 1 308 ? -14.420 17.718 35.726 1.00 74.75 308 ASP A CA 1
ATOM 2466 C C . ASP A 1 308 ? -14.820 19.154 36.115 1.00 74.75 308 ASP A C 1
ATOM 2468 O O . ASP A 1 308 ? -13.997 20.064 36.138 1.00 74.75 308 ASP A O 1
ATOM 2472 N N . GLY A 1 309 ? -16.103 19.394 36.396 1.00 64.44 309 GLY A N 1
ATOM 2473 C CA . GLY A 1 309 ? -16.570 20.695 36.875 1.00 64.44 309 GLY A CA 1
ATOM 2474 C C . GLY A 1 309 ? -16.359 20.896 38.385 1.00 64.44 309 GLY A C 1
ATOM 2475 O O . GLY A 1 309 ? -16.055 19.943 39.109 1.00 64.44 309 GLY A O 1
ATOM 2476 N N . PRO A 1 310 ? -16.564 22.129 38.890 1.00 57.75 310 PRO A N 1
ATOM 2477 C CA . PRO A 1 310 ? -16.476 22.421 40.318 1.00 57.75 310 PRO A CA 1
ATOM 2478 C C . PRO A 1 310 ? -17.460 21.549 41.117 1.00 57.75 310 PRO A C 1
ATOM 2480 O O . PRO A 1 310 ? -18.526 21.203 40.590 1.00 57.75 310 PRO A O 1
ATOM 2483 N N . PRO A 1 311 ? -17.145 21.197 42.381 1.00 54.66 311 PRO A N 1
ATOM 2484 C CA . PRO A 1 311 ? -18.110 20.537 43.249 1.00 54.66 311 PRO A CA 1
ATOM 2485 C C . PRO A 1 311 ? -19.376 21.391 43.294 1.00 54.66 311 PRO A C 1
ATOM 2487 O O . PRO A 1 311 ? -19.309 22.594 43.548 1.00 54.66 311 PRO A O 1
ATOM 2490 N N . ILE A 1 312 ? -20.525 20.782 43.003 1.00 53.47 312 ILE A N 1
ATOM 2491 C CA . ILE A 1 312 ? -21.804 21.484 43.086 1.00 53.47 312 ILE A CA 1
ATOM 2492 C C . ILE A 1 312 ? -21.974 21.909 44.551 1.00 53.47 312 ILE A C 1
ATOM 2494 O O . ILE A 1 312 ? -21.937 21.037 45.427 1.00 53.47 312 ILE A O 1
ATOM 2498 N N . PRO A 1 313 ? -22.120 23.214 44.852 1.00 43.12 313 PRO A N 1
ATOM 2499 C CA . PRO A 1 313 ? -22.348 23.655 46.216 1.00 43.12 313 PRO A CA 1
ATOM 2500 C C . PRO A 1 313 ? -23.623 22.997 46.736 1.00 43.12 313 PRO A C 1
ATOM 2502 O O . PRO A 1 313 ? -24.684 23.062 46.114 1.00 43.12 313 PRO A O 1
ATOM 2505 N N . ILE A 1 314 ? -23.493 22.327 47.877 1.00 46.34 314 ILE A N 1
ATOM 2506 C CA . ILE A 1 314 ? -24.604 21.669 48.550 1.00 46.34 314 ILE A CA 1
ATOM 2507 C C . ILE A 1 314 ? -25.521 22.786 49.052 1.00 46.34 314 ILE A C 1
ATOM 2509 O O . ILE A 1 314 ? -25.208 23.447 50.042 1.00 46.34 314 ILE A O 1
ATOM 2513 N N . ALA A 1 315 ? -26.637 23.028 48.367 1.00 44.41 315 ALA A N 1
ATOM 2514 C CA . ALA A 1 315 ? -27.705 23.823 48.952 1.00 44.41 315 ALA A CA 1
ATOM 2515 C C . ALA A 1 315 ? -28.222 23.053 50.172 1.00 44.41 315 ALA A C 1
ATOM 2517 O O . ALA A 1 315 ? -28.623 21.890 50.057 1.00 44.41 315 ALA A O 1
ATOM 2518 N N . ARG A 1 316 ? -28.165 23.674 51.355 1.00 48.12 316 ARG A N 1
ATOM 2519 C CA . ARG A 1 316 ? -28.825 23.113 52.533 1.00 48.12 316 ARG A CA 1
ATOM 2520 C C . ARG A 1 316 ? -30.330 22.993 52.238 1.00 48.12 316 ARG A C 1
ATOM 2522 O O . ARG A 1 316 ? -30.867 23.829 51.507 1.00 48.12 316 ARG A O 1
ATOM 2529 N N . PRO A 1 317 ? -31.031 21.992 52.805 1.00 48.50 317 PRO A N 1
ATOM 2530 C CA . PRO A 1 317 ? -32.473 21.808 52.604 1.00 48.50 317 PRO A CA 1
ATOM 2531 C C . PRO A 1 317 ? -33.330 23.028 52.987 1.00 48.50 317 PRO A C 1
ATOM 2533 O O . PRO A 1 317 ? -34.501 23.087 52.630 1.00 48.50 317 PRO A O 1
ATOM 2536 N N . ASP A 1 318 ? -32.758 23.984 53.721 1.00 55.66 318 ASP A N 1
ATOM 2537 C CA . ASP A 1 318 ? -33.399 25.208 54.202 1.00 55.66 318 ASP A CA 1
ATOM 2538 C C . ASP A 1 318 ? -33.287 26.405 53.232 1.00 55.66 318 ASP A C 1
ATOM 2540 O O . ASP A 1 318 ? -33.779 27.488 53.542 1.00 55.66 318 ASP A O 1
ATOM 2544 N N . GLY A 1 319 ? -32.658 26.240 52.061 1.00 45.03 319 GLY A N 1
ATOM 2545 C CA . GLY A 1 319 ? -32.508 27.313 51.073 1.00 45.03 319 GLY A CA 1
ATOM 2546 C C . GLY A 1 319 ? -31.530 28.421 51.481 1.00 45.03 319 GLY A C 1
ATOM 2547 O O . GLY A 1 319 ? -31.454 29.443 50.798 1.00 45.03 319 GLY A O 1
ATOM 2548 N N . THR A 1 320 ? -30.760 28.241 52.558 1.00 45.59 320 THR A N 1
ATOM 2549 C CA . THR A 1 320 ? -29.736 29.212 52.953 1.00 45.59 320 THR A CA 1
ATOM 2550 C C . THR A 1 320 ? -28.417 28.932 52.235 1.00 45.59 320 THR A C 1
ATOM 2552 O O . THR A 1 320 ? -27.912 27.806 52.212 1.00 45.59 320 THR A O 1
ATOM 2555 N N . ALA A 1 321 ? -27.846 29.968 51.611 1.00 44.16 321 ALA A N 1
ATOM 2556 C CA . ALA A 1 321 ? -26.476 29.916 51.115 1.00 44.16 321 ALA A CA 1
ATOM 2557 C C . ALA A 1 321 ? -25.532 29.616 52.290 1.00 44.16 321 ALA A C 1
ATOM 2559 O O . ALA A 1 321 ? -25.709 30.161 53.383 1.00 44.16 321 ALA A O 1
ATOM 2560 N N . ALA A 1 322 ? -24.533 28.753 52.074 1.00 50.56 322 ALA A N 1
ATOM 2561 C CA . ALA A 1 322 ? -23.469 28.556 53.053 1.00 50.56 322 ALA A CA 1
ATOM 2562 C C . ALA A 1 322 ? -22.880 29.934 53.412 1.00 50.56 322 ALA A C 1
ATOM 2564 O O . ALA A 1 322 ? -22.616 30.713 52.491 1.00 50.56 322 ALA A O 1
ATOM 2565 N N . PRO A 1 323 ? -22.723 30.270 54.706 1.00 44.97 323 PRO A N 1
ATOM 2566 C CA . PRO A 1 323 ? -22.231 31.581 55.087 1.00 44.97 323 PRO A CA 1
ATOM 2567 C C . PRO A 1 323 ? -20.873 31.802 54.430 1.00 44.97 323 PRO A C 1
ATOM 2569 O O . PRO A 1 323 ? -19.977 30.961 54.528 1.00 44.97 323 PRO A O 1
ATOM 2572 N N . GLU A 1 324 ? -20.757 32.927 53.732 1.00 41.53 324 GLU A N 1
ATOM 2573 C CA . GLU A 1 324 ? -19.500 33.436 53.212 1.00 41.53 324 GLU A CA 1
ATOM 2574 C C . GLU A 1 324 ? -18.506 33.444 54.378 1.00 41.53 324 GLU A C 1
ATOM 2576 O O . GLU A 1 324 ? -18.733 34.108 55.395 1.00 41.53 324 GLU A O 1
ATOM 2581 N N . VAL A 1 325 ? -17.453 32.627 54.280 1.00 46.50 325 VAL A N 1
ATOM 2582 C CA . VAL A 1 325 ? -16.387 32.588 55.280 1.00 46.50 325 VAL A CA 1
ATOM 2583 C C . VAL A 1 325 ? -15.688 33.938 55.205 1.00 46.50 325 VAL A C 1
ATOM 2585 O O . VAL A 1 325 ? -14.756 34.134 54.428 1.00 46.50 325 VAL A O 1
ATOM 2588 N N . ARG A 1 326 ? -16.173 34.905 55.987 1.00 42.16 326 ARG A N 1
ATOM 2589 C CA . ARG A 1 326 ? -15.434 36.134 56.240 1.00 42.16 326 ARG A CA 1
ATOM 2590 C C . ARG A 1 326 ? -14.121 35.720 56.903 1.00 42.16 326 ARG A C 1
ATOM 2592 O O . ARG A 1 326 ? -14.174 34.971 57.882 1.00 42.16 326 ARG A O 1
ATOM 2599 N N . PRO A 1 327 ? -12.959 36.174 56.408 1.00 41.66 327 PRO A N 1
ATOM 2600 C CA . PRO A 1 327 ? -11.713 35.971 57.125 1.00 41.66 327 PRO A CA 1
ATOM 2601 C C . PRO A 1 327 ? -11.890 36.572 58.519 1.00 41.66 327 PRO A C 1
ATOM 2603 O O . PRO A 1 327 ? -12.245 37.744 58.661 1.00 41.66 327 PRO A O 1
ATOM 2606 N N . SER A 1 328 ? -11.731 35.738 59.544 1.00 43.97 328 SER A N 1
ATOM 2607 C CA . SER A 1 328 ? -11.784 36.153 60.938 1.00 43.97 328 SER A CA 1
ATOM 2608 C C . SER A 1 328 ? -10.737 37.240 61.159 1.00 43.97 328 SER A C 1
ATOM 2610 O O . SER A 1 328 ? -9.535 36.973 61.127 1.00 43.97 328 SER A O 1
ATOM 2612 N N . ALA A 1 329 ? -11.201 38.470 61.363 1.00 52.59 329 ALA A N 1
ATOM 2613 C CA . ALA A 1 329 ? -10.397 39.514 61.962 1.00 52.59 329 ALA A CA 1
ATOM 2614 C C . ALA A 1 329 ? -10.058 39.087 63.398 1.00 52.59 329 ALA A C 1
ATOM 2616 O O . ALA A 1 329 ? -10.969 38.813 64.173 1.00 52.59 329 ALA A O 1
ATOM 2617 N N . GLY A 1 330 ? -8.760 39.017 63.703 1.00 52.78 330 GLY A N 1
ATOM 2618 C CA . GLY A 1 330 ? -8.192 39.061 65.053 1.00 52.78 330 GLY A CA 1
ATOM 2619 C C . GLY A 1 330 ? -8.657 37.982 66.031 1.00 52.78 330 GLY A C 1
ATOM 2620 O O . GLY A 1 330 ? -9.612 38.188 66.773 1.00 52.78 330 GLY A O 1
ATOM 2621 N N . LEU A 1 331 ? -7.908 36.880 66.120 1.00 43.97 331 LEU A N 1
ATOM 2622 C CA . LEU A 1 331 ? -7.699 36.251 67.422 1.00 43.97 331 LEU A CA 1
ATOM 2623 C C . LEU A 1 331 ? -6.396 36.813 67.982 1.00 43.97 331 LEU A C 1
ATOM 2625 O O . LEU A 1 331 ? -5.321 36.554 67.439 1.00 43.97 331 LEU A O 1
ATOM 2629 N N . ASP A 1 332 ? -6.539 37.611 69.034 1.00 52.28 332 ASP A N 1
ATOM 2630 C CA . ASP A 1 332 ? -5.453 37.972 69.929 1.00 52.28 332 ASP A CA 1
ATOM 2631 C C . ASP A 1 332 ? -4.820 36.706 70.525 1.00 52.28 332 ASP A C 1
ATOM 2633 O O . ASP A 1 332 ? -5.493 35.732 70.870 1.00 52.28 332 ASP A O 1
ATOM 2637 N N . ASP A 1 333 ? -3.497 36.757 70.603 1.00 52.34 333 ASP A N 1
ATOM 2638 C CA . ASP A 1 333 ? -2.578 35.763 71.146 1.00 52.34 333 ASP A CA 1
ATOM 2639 C C . ASP A 1 333 ? -2.776 35.579 72.668 1.00 52.34 333 ASP A C 1
ATOM 2641 O O . ASP A 1 333 ? -2.632 36.554 73.412 1.00 52.34 333 ASP A O 1
ATOM 2645 N N . PRO A 1 334 ? -3.083 34.366 73.175 1.00 53.47 334 PRO A N 1
ATOM 2646 C CA . PRO A 1 334 ? -3.177 34.099 74.603 1.00 53.47 334 PRO A CA 1
ATOM 2647 C C . PRO A 1 334 ? -1.913 33.418 75.161 1.00 53.47 334 PRO A C 1
ATOM 2649 O O . PRO A 1 334 ? -2.015 32.530 76.006 1.00 53.47 334 PRO A O 1
ATOM 2652 N N . PHE A 1 335 ? -0.715 33.832 74.736 1.00 53.62 335 PHE A N 1
ATOM 2653 C CA . PHE A 1 335 ? 0.501 33.673 75.544 1.00 53.62 335 PHE A CA 1
ATOM 2654 C C . PHE A 1 335 ? 0.862 34.979 76.266 1.00 53.62 335 PHE A C 1
ATOM 2656 O O . PHE A 1 335 ? 1.920 35.581 76.062 1.00 53.62 335 PHE A O 1
ATOM 2663 N N . ARG A 1 336 ? -0.032 35.370 77.179 1.00 42.59 336 ARG A N 1
ATOM 2664 C CA . ARG A 1 336 ? 0.296 36.086 78.412 1.00 42.59 336 ARG A CA 1
ATOM 2665 C C . ARG A 1 336 ? -0.515 35.535 79.572 1.00 42.59 336 ARG A C 1
ATOM 2667 O O . ARG A 1 336 ? -1.729 35.319 79.368 1.00 42.59 336 ARG A O 1
#

Secondary structure (DSSP, 8-state):
-HHHHHHHHHHHHHHHHHHHHHHHHHHHHH-----SSP-TTSTTHHHHHHHHHHHHHHHHHHHHHHHH-TT-HHHHHHHHHHHHHHHHHHHHHHHHHHHHHHHH--EEEEEEEE---TTS----EE-TTPEEEEEE---TTS-PPP-EEEEEE--TTSEEEE-S--SSEEEEEEE-TTBPPEEEEEE-SSPPPPEEEEEEBPEEEEEEEEE----S---S---GGGGPPEE-TT-EEEEEE-----PSSPPP---EEEE--TT-EEEEEEE--SEEEEEEE-TTBPPEEEEEE--SSEEE--EEPPB-SPPPP---TT-PPPP-------------

pLDDT: mean 76.42, std 16.31, range [33.72, 97.0]

Radius of gyration: 38.32 Å; chains: 1; bounding box: 69×59×147 Å